Protein AF-A0A6J5Y4B3-F1 (afdb_monomer_lite)

Structure (mmCIF, N/CA/C/O backbone):
data_AF-A0A6J5Y4B3-F1
#
_entry.id   AF-A0A6J5Y4B3-F1
#
loop_
_atom_site.group_PDB
_atom_site.id
_atom_site.type_symbol
_atom_site.label_atom_id
_atom_site.label_alt_id
_atom_site.label_comp_id
_atom_site.label_asym_id
_atom_site.label_enti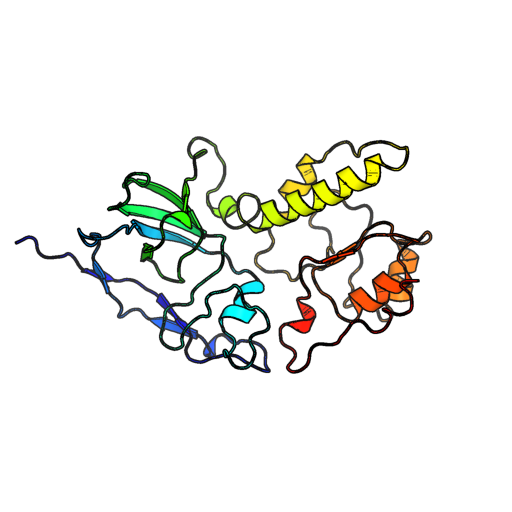ty_id
_atom_site.label_seq_id
_atom_site.pdbx_PDB_ins_code
_atom_site.Cartn_x
_atom_site.Cartn_y
_atom_site.Cartn_z
_atom_site.occupancy
_atom_site.B_iso_or_equiv
_atom_site.auth_seq_id
_atom_site.auth_comp_id
_atom_site.auth_asym_id
_atom_site.auth_atom_id
_atom_site.pdbx_PDB_model_num
ATOM 1 N N . MET A 1 1 ? -23.103 1.138 37.375 1.00 39.50 1 MET A N 1
ATOM 2 C CA . MET A 1 1 ? -21.859 0.936 36.605 1.00 39.50 1 MET A CA 1
ATOM 3 C C . MET A 1 1 ? -22.194 -0.035 35.492 1.00 39.50 1 MET A C 1
ATOM 5 O O . MET A 1 1 ? -22.550 -1.161 35.809 1.00 39.50 1 MET A O 1
ATOM 9 N N . GLU A 1 2 ? -22.187 0.398 34.231 1.00 48.75 2 GLU A N 1
ATOM 10 C CA . GLU A 1 2 ? -22.301 -0.550 33.115 1.00 48.75 2 GLU A CA 1
ATOM 11 C C . GLU A 1 2 ? -21.042 -1.422 33.084 1.00 48.75 2 GLU A C 1
ATOM 13 O O . GLU A 1 2 ? -19.931 -0.898 33.185 1.00 48.75 2 GLU A O 1
ATOM 18 N N . GLN A 1 3 ? -21.197 -2.740 32.954 1.00 52.19 3 GLN A N 1
ATOM 19 C CA . GLN A 1 3 ? -20.058 -3.606 32.664 1.00 52.19 3 GLN A CA 1
ATOM 20 C C . GLN A 1 3 ? -19.541 -3.269 31.264 1.00 52.19 3 GLN A C 1
ATOM 22 O O . GLN A 1 3 ? -20.289 -3.317 30.288 1.00 52.19 3 GLN A O 1
ATOM 27 N N . GLN A 1 4 ? -18.259 -2.921 31.170 1.00 62.16 4 GLN A N 1
ATOM 28 C CA . GLN A 1 4 ? -17.603 -2.670 29.894 1.00 62.16 4 GLN A CA 1
ATOM 29 C C . GLN A 1 4 ? -17.544 -3.992 29.119 1.00 62.16 4 GLN A C 1
ATOM 31 O O . GLN A 1 4 ? -16.791 -4.898 29.476 1.00 62.16 4 GLN A O 1
ATOM 36 N N . GLN A 1 5 ? -18.384 -4.127 28.092 1.00 76.56 5 GLN A N 1
ATOM 37 C CA . GLN A 1 5 ? -18.454 -5.343 27.290 1.00 76.56 5 GLN A CA 1
ATOM 38 C C . GLN A 1 5 ? -17.177 -5.472 26.452 1.00 76.56 5 GLN A C 1
ATOM 40 O O . GLN A 1 5 ? -16.999 -4.781 25.447 1.00 76.56 5 GLN A O 1
ATOM 45 N N . LEU A 1 6 ? -16.281 -6.349 26.904 1.00 88.88 6 LEU A N 1
ATOM 46 C CA . LEU A 1 6 ? -15.073 -6.724 26.184 1.00 88.88 6 LEU A CA 1
ATOM 47 C C . LEU A 1 6 ? -15.422 -7.723 25.080 1.00 88.88 6 LEU A C 1
ATOM 49 O O . LEU A 1 6 ? -16.035 -8.758 25.335 1.00 88.88 6 LEU A O 1
ATOM 53 N N . MET A 1 7 ? -14.998 -7.416 23.860 1.00 91.31 7 MET A N 1
ATOM 54 C CA . MET A 1 7 ? -15.149 -8.282 22.692 1.00 91.31 7 MET A CA 1
ATOM 55 C C . MET A 1 7 ? -13.794 -8.842 22.280 1.00 91.31 7 MET A C 1
ATOM 57 O O . MET A 1 7 ? -12.792 -8.134 22.366 1.00 91.31 7 MET A O 1
ATOM 61 N N . SER A 1 8 ? -13.760 -10.090 21.806 1.00 94.75 8 SER A N 1
ATOM 62 C CA . SER A 1 8 ? -12.558 -10.642 21.170 1.00 94.75 8 SER A CA 1
ATOM 63 C C . SER A 1 8 ? -12.200 -9.814 19.931 1.00 94.75 8 SER A C 1
ATOM 65 O O . SER A 1 8 ? -13.082 -9.394 19.176 1.00 94.75 8 SER A O 1
ATOM 67 N N . ASN A 1 9 ? -10.906 -9.565 19.757 1.00 95.50 9 ASN A N 1
ATOM 68 C CA . ASN A 1 9 ? -10.330 -8.824 18.647 1.00 95.50 9 ASN A CA 1
ATOM 69 C C . ASN A 1 9 ? -9.172 -9.654 18.088 1.00 95.50 9 ASN A C 1
ATOM 71 O O . ASN A 1 9 ? -8.095 -9.665 18.681 1.00 95.50 9 ASN A O 1
ATOM 75 N N . LYS A 1 10 ? -9.367 -10.380 16.983 1.00 96.44 10 LYS A N 1
ATOM 76 C CA . LYS A 1 10 ? -8.243 -11.078 16.336 1.00 96.44 10 LYS A CA 1
ATOM 77 C C . LYS A 1 10 ? -7.291 -10.054 15.731 1.00 96.44 10 LYS A C 1
ATOM 79 O O . LYS A 1 10 ? -7.733 -9.120 15.069 1.00 96.44 10 LYS A O 1
ATOM 84 N N . GLN A 1 11 ? -5.993 -10.260 15.924 1.00 95.19 11 GLN A N 1
ATOM 85 C CA . GLN A 1 11 ? -4.928 -9.373 15.450 1.00 95.19 11 GLN A CA 1
ATOM 86 C C . GLN A 1 11 ? -3.869 -10.191 14.708 1.00 95.19 11 GLN A C 1
ATOM 88 O O . GLN A 1 11 ? -3.579 -11.313 15.117 1.00 95.19 11 GLN A O 1
ATOM 93 N N . VAL A 1 12 ? -3.252 -9.643 13.660 1.00 94.88 12 VAL A N 1
ATOM 94 C CA . VAL A 1 12 ? -2.020 -10.204 13.084 1.00 94.88 12 VAL A CA 1
ATOM 95 C C . VAL A 1 12 ? -0.845 -9.415 13.641 1.00 94.88 12 VAL A C 1
ATOM 97 O O . VAL A 1 12 ? -0.742 -8.209 13.423 1.00 94.88 12 VAL A O 1
ATOM 100 N N . ILE A 1 13 ? 0.013 -10.097 14.388 1.00 95.12 13 ILE A N 1
ATOM 101 C CA . ILE A 1 13 ? 1.131 -9.526 15.136 1.00 95.12 13 ILE A CA 1
ATOM 102 C C . ILE A 1 13 ? 2.435 -9.753 14.366 1.00 95.12 13 ILE A C 1
ATOM 104 O O . ILE A 1 13 ? 2.670 -10.859 13.873 1.00 95.12 13 ILE A O 1
ATOM 108 N N . LEU A 1 14 ? 3.296 -8.733 14.298 1.00 94.62 14 LEU A N 1
ATOM 109 C CA . LEU A 1 14 ? 4.684 -8.892 13.849 1.00 94.62 14 LEU A CA 1
ATOM 110 C C . LEU A 1 14 ? 5.493 -9.559 14.967 1.00 94.62 14 LEU A C 1
ATOM 112 O O . LEU A 1 14 ? 5.507 -9.041 16.083 1.00 94.62 14 LEU A O 1
ATOM 116 N N . ARG A 1 15 ? 6.177 -10.678 14.702 1.00 93.88 15 ARG A N 1
ATOM 117 C CA . ARG A 1 15 ? 7.030 -11.318 15.720 1.00 93.88 15 ARG A CA 1
ATOM 118 C C . ARG A 1 15 ? 8.267 -10.491 16.015 1.00 93.88 15 ARG A C 1
ATOM 120 O O . ARG A 1 15 ? 8.497 -10.146 17.161 1.00 93.88 15 ARG A O 1
ATOM 127 N N . GLU A 1 16 ? 9.026 -10.208 14.965 1.00 91.81 16 GLU A N 1
ATOM 128 C CA . GLU A 1 16 ? 10.344 -9.580 14.980 1.00 91.81 16 GLU A CA 1
ATOM 129 C C . GLU A 1 16 ? 10.519 -8.752 13.704 1.00 91.81 16 GLU A C 1
ATOM 131 O O . GLU A 1 16 ? 9.792 -8.942 12.725 1.00 91.81 16 GLU A O 1
ATOM 136 N N . TYR A 1 17 ? 11.495 -7.846 13.688 1.00 90.69 17 TYR A N 1
ATOM 137 C CA . TYR A 1 17 ? 11.831 -7.102 12.474 1.00 90.69 17 TYR A CA 1
ATOM 138 C C . TYR A 1 17 ? 12.379 -8.017 11.369 1.00 90.69 17 TYR A C 1
ATOM 140 O O . TYR A 1 17 ? 13.177 -8.924 11.611 1.00 90.69 17 TYR A O 1
ATOM 148 N N . VAL A 1 18 ? 12.011 -7.725 10.120 1.00 88.94 18 VAL A N 1
ATOM 149 C CA . VAL A 1 18 ? 12.453 -8.465 8.934 1.00 88.94 18 VAL A CA 1
ATOM 150 C C . VAL A 1 18 ? 13.388 -7.590 8.099 1.00 88.94 18 VAL A C 1
ATOM 152 O O . VAL A 1 18 ? 12.946 -6.801 7.262 1.00 88.94 18 VAL A O 1
ATOM 155 N N . SER A 1 19 ? 14.697 -7.767 8.265 1.00 83.44 19 SER A N 1
ATOM 156 C CA . SER A 1 19 ? 15.745 -7.058 7.508 1.00 83.44 19 SER A CA 1
ATOM 157 C C . SER A 1 19 ? 16.637 -8.038 6.733 1.00 83.44 19 SER A C 1
ATOM 159 O O . SER A 1 19 ? 16.785 -9.190 7.129 1.00 83.44 19 SER A O 1
ATOM 161 N N . GLY A 1 20 ? 17.202 -7.603 5.601 1.00 79.25 20 GLY A N 1
ATOM 162 C CA . GLY A 1 20 ? 18.184 -8.373 4.811 1.00 79.25 20 GLY A CA 1
ATOM 163 C C . GLY A 1 20 ? 17.674 -9.632 4.087 1.00 79.25 20 GLY A C 1
ATOM 164 O O . GLY A 1 20 ? 18.454 -10.287 3.403 1.00 79.25 20 GLY A O 1
ATOM 165 N N . ARG A 1 21 ? 16.387 -9.975 4.214 1.00 86.06 21 ARG A N 1
ATOM 166 C CA . ARG A 1 21 ? 15.743 -11.112 3.534 1.00 86.06 21 ARG A CA 1
ATOM 167 C C . ARG A 1 21 ? 14.298 -10.811 3.139 1.00 86.06 21 ARG A C 1
ATOM 169 O O . ARG A 1 21 ? 13.728 -9.793 3.542 1.00 86.06 21 ARG A O 1
ATOM 176 N N . PHE A 1 22 ? 13.693 -11.733 2.398 1.00 87.06 22 PHE A N 1
ATOM 177 C CA . PHE A 1 22 ? 12.255 -11.741 2.140 1.00 87.06 22 PHE A CA 1
ATOM 178 C C . PHE A 1 22 ? 11.460 -12.057 3.427 1.00 87.06 22 PHE A C 1
ATOM 180 O O . PHE A 1 22 ? 11.925 -12.855 4.255 1.00 87.06 22 PHE A O 1
ATOM 187 N N . PRO A 1 23 ? 10.276 -11.442 3.613 1.00 90.00 23 PRO A N 1
ATOM 188 C CA . PRO A 1 23 ? 9.346 -11.824 4.666 1.00 90.00 23 PRO A CA 1
ATOM 189 C C . PRO A 1 23 ? 8.703 -13.179 4.365 1.00 90.00 23 PRO A C 1
ATOM 191 O O . PRO A 1 23 ? 8.519 -13.563 3.212 1.00 90.00 23 PRO A O 1
ATOM 194 N N . THR A 1 24 ? 8.347 -13.886 5.428 1.00 93.19 24 THR A N 1
ATOM 195 C CA . THR A 1 24 ? 7.705 -15.202 5.419 1.00 93.19 24 THR A CA 1
ATOM 196 C C . THR A 1 24 ? 6.493 -15.180 6.346 1.00 93.19 24 THR A C 1
ATOM 198 O O . THR A 1 24 ? 6.409 -14.342 7.242 1.00 93.19 24 THR A O 1
ATOM 201 N N . GLU A 1 25 ? 5.559 -16.120 6.190 1.00 93.56 25 GLU A N 1
ATOM 202 C CA . GLU A 1 25 ? 4.413 -16.229 7.109 1.00 93.56 25 GLU A CA 1
ATOM 203 C C . GLU A 1 25 ? 4.845 -16.443 8.568 1.00 93.56 25 GLU A C 1
ATOM 205 O O . GLU A 1 25 ? 4.193 -15.946 9.483 1.00 93.56 25 GLU A O 1
ATOM 210 N N . ALA A 1 26 ? 5.984 -17.112 8.790 1.00 94.50 26 ALA A N 1
ATOM 211 C CA . ALA A 1 26 ? 6.530 -17.370 10.119 1.00 94.50 26 ALA A CA 1
ATOM 212 C C . ALA A 1 26 ? 6.915 -16.092 10.889 1.00 94.50 26 ALA A C 1
ATOM 214 O O . ALA A 1 26 ? 6.924 -16.120 12.119 1.00 94.50 26 ALA A O 1
ATOM 215 N N . ASP A 1 27 ? 7.173 -14.976 10.195 1.00 94.38 27 ASP A N 1
ATOM 216 C CA . ASP A 1 27 ? 7.482 -13.668 10.798 1.00 94.38 27 ASP A CA 1
ATOM 217 C C . ASP A 1 27 ? 6.265 -13.014 11.468 1.00 94.38 27 ASP A C 1
ATOM 219 O O . ASP A 1 27 ? 6.382 -12.003 12.164 1.00 94.38 27 ASP A O 1
ATOM 223 N N . MET A 1 28 ? 5.082 -13.590 11.261 1.00 95.06 28 MET A N 1
ATOM 224 C CA . MET A 1 28 ? 3.800 -13.072 11.708 1.00 95.06 28 MET A CA 1
ATOM 225 C C . MET A 1 28 ? 3.024 -14.168 12.449 1.00 95.06 28 MET A C 1
ATOM 227 O O . MET A 1 28 ? 3.341 -15.358 12.369 1.00 95.06 28 MET A O 1
ATOM 231 N N . TYR A 1 29 ? 2.011 -13.788 13.224 1.00 95.69 29 TYR A N 1
ATOM 232 C CA . TYR A 1 29 ? 1.056 -14.750 13.779 1.00 95.69 29 TYR A CA 1
ATOM 233 C C . TYR A 1 29 ? -0.289 -14.109 14.098 1.00 95.69 29 TYR A C 1
ATOM 235 O O . TYR A 1 29 ? -0.378 -12.911 14.359 1.00 95.69 29 TYR A O 1
ATOM 243 N N . VAL A 1 30 ? -1.341 -14.927 14.112 1.00 96.31 30 VAL A N 1
ATOM 244 C CA . VAL A 1 30 ? -2.673 -14.498 14.540 1.00 96.31 30 VAL A CA 1
ATOM 245 C C . VAL A 1 30 ? -2.777 -14.626 16.060 1.00 96.31 30 VAL A C 1
ATOM 247 O O . VAL A 1 30 ? -2.661 -15.720 16.608 1.00 96.31 30 VAL A O 1
ATOM 250 N N . ASN A 1 31 ? -3.022 -13.511 16.742 1.00 95.25 31 ASN A N 1
ATOM 251 C CA . ASN A 1 31 ? -3.396 -13.471 18.148 1.00 95.25 31 ASN A CA 1
ATOM 252 C C . ASN A 1 31 ? -4.926 -13.442 18.271 1.00 95.25 31 ASN A C 1
ATOM 254 O O . ASN A 1 31 ? -5.570 -12.505 17.802 1.00 95.25 31 ASN A O 1
ATOM 258 N N . THR A 1 32 ? -5.504 -14.458 18.911 1.00 93.88 32 THR A N 1
ATOM 259 C CA . THR A 1 32 ? -6.945 -14.576 19.205 1.00 93.88 32 THR A CA 1
ATOM 260 C C . THR A 1 32 ? -7.301 -14.180 20.644 1.00 93.88 32 THR A C 1
ATOM 262 O O . THR A 1 32 ? -8.477 -14.008 20.959 1.00 93.88 32 THR A O 1
ATOM 265 N N . SER A 1 33 ? -6.299 -14.012 21.513 1.00 92.06 33 SER A N 1
ATOM 266 C CA . SER A 1 33 ? -6.452 -13.776 22.959 1.00 92.06 33 SER A CA 1
ATOM 267 C C . SER A 1 33 ? -6.526 -12.291 23.335 1.00 92.06 33 SER A C 1
ATOM 269 O O . SER A 1 33 ? -6.436 -11.946 24.513 1.00 92.06 33 SER A O 1
ATOM 271 N N . SER A 1 34 ? -6.654 -11.406 22.346 1.00 91.75 34 SER A N 1
ATOM 272 C CA . SER A 1 34 ? -6.803 -9.965 22.543 1.00 91.75 34 SER A CA 1
ATOM 273 C C . SER A 1 34 ? -8.279 -9.580 22.656 1.00 91.75 34 SER A C 1
ATOM 275 O O . SER A 1 34 ? -9.141 -10.153 21.984 1.00 91.75 34 SER A O 1
ATOM 277 N N . TYR A 1 35 ? -8.566 -8.607 23.519 1.00 92.75 35 TYR A N 1
ATOM 278 C CA . TYR A 1 35 ? -9.914 -8.126 23.812 1.00 92.75 35 TYR A CA 1
ATOM 279 C C . TYR A 1 35 ? -9.958 -6.599 23.791 1.00 92.75 35 TYR A C 1
ATOM 281 O O . TYR A 1 35 ? -9.000 -5.937 24.189 1.00 92.75 35 TYR A O 1
ATOM 289 N N . ILE A 1 36 ? -11.084 -6.035 23.354 1.00 92.56 36 ILE A N 1
ATOM 290 C CA . ILE A 1 36 ? -11.271 -4.590 23.188 1.00 92.56 36 ILE A CA 1
ATOM 291 C C . ILE A 1 36 ? -12.616 -4.124 23.764 1.00 92.56 36 ILE A C 1
ATOM 293 O O . ILE A 1 36 ? -13.620 -4.832 23.689 1.00 92.56 36 ILE A O 1
ATOM 297 N N . SER A 1 37 ? -12.637 -2.916 24.335 1.00 92.94 37 SER A N 1
ATOM 298 C CA . SER A 1 37 ? -13.870 -2.204 24.707 1.00 92.94 37 SER A CA 1
ATOM 299 C C . SER A 1 37 ? -14.548 -1.654 23.455 1.00 92.94 37 SER A C 1
ATOM 301 O O . SER A 1 37 ? -13.900 -0.968 22.668 1.00 92.94 37 SER A O 1
ATOM 303 N N . LEU A 1 38 ? -15.860 -1.869 23.302 1.00 91.44 38 LEU A N 1
ATOM 304 C CA . LEU A 1 38 ? -16.639 -1.253 22.218 1.00 91.44 38 LEU A CA 1
ATOM 305 C C . LEU A 1 38 ? -17.076 0.205 22.478 1.00 91.44 38 LEU A C 1
ATOM 307 O O . LEU A 1 38 ? -17.863 0.748 21.707 1.00 91.44 38 LEU A O 1
ATOM 311 N N . LYS A 1 39 ? -16.572 0.841 23.542 1.00 91.94 39 LYS A N 1
ATOM 312 C CA . LYS A 1 39 ? -16.736 2.281 23.803 1.00 91.94 39 LYS A CA 1
ATOM 313 C C . LYS A 1 39 ? -15.389 3.000 23.770 1.00 91.94 39 LYS A C 1
ATOM 315 O O . LYS A 1 39 ? -14.415 2.469 24.321 1.00 91.94 39 LYS A O 1
ATOM 320 N N . VAL A 1 40 ? -15.338 4.189 23.164 1.00 89.69 40 VAL A N 1
ATOM 321 C CA . VAL A 1 40 ? -14.154 5.067 23.195 1.00 89.69 40 VAL A CA 1
ATOM 322 C C . VAL A 1 40 ? -13.938 5.658 24.594 1.00 89.69 40 VAL A C 1
ATOM 324 O O . VAL A 1 40 ? -14.896 5.815 25.358 1.00 89.69 40 VAL A O 1
ATOM 327 N N . PRO A 1 41 ? -12.695 6.017 24.964 1.00 84.44 41 PRO A N 1
ATOM 328 C CA . PRO A 1 41 ? -12.455 6.832 26.148 1.00 84.44 41 PRO A CA 1
ATOM 329 C C . PRO A 1 41 ? -13.185 8.186 26.036 1.00 84.44 41 PRO A C 1
ATOM 331 O O . PRO A 1 41 ? -13.140 8.809 24.976 1.00 84.44 41 PRO A O 1
ATOM 334 N N . PRO A 1 42 ? -13.805 8.700 27.116 1.00 72.75 42 PRO A N 1
ATOM 335 C CA . PRO A 1 42 ? -14.523 9.980 27.091 1.00 72.75 42 PRO A CA 1
ATOM 336 C C . PRO A 1 42 ? -13.599 11.211 27.025 1.00 72.75 42 PRO A C 1
ATOM 338 O O . PRO A 1 42 ? -14.083 12.339 26.994 1.00 72.75 42 PRO A O 1
ATOM 341 N N . GLN A 1 43 ? -12.277 11.016 27.047 1.00 74.88 43 GLN A N 1
ATOM 342 C CA . GLN A 1 43 ? -11.270 12.071 26.957 1.00 74.88 43 GLN A CA 1
ATOM 343 C C . GLN A 1 43 ? -10.362 11.834 25.747 1.00 74.88 43 GLN A C 1
ATOM 345 O O . GLN A 1 43 ? -9.929 10.710 25.497 1.00 74.88 43 GLN A O 1
ATOM 350 N N . GLY A 1 44 ? -10.039 12.915 25.034 1.00 79.94 44 GLY A N 1
ATOM 351 C CA . GLY A 1 44 ? -9.255 12.881 23.800 1.00 79.94 44 GLY A CA 1
ATOM 352 C C . GLY A 1 44 ? -10.115 12.738 22.542 1.00 79.94 44 GLY A C 1
ATOM 353 O O . GLY A 1 44 ? -11.337 12.621 22.609 1.00 79.94 44 GLY A O 1
ATOM 354 N N . SER A 1 45 ? -9.455 12.762 21.384 1.00 87.94 45 SER A N 1
ATOM 355 C CA . SER A 1 45 ? -10.091 12.713 20.063 1.00 87.94 45 SER A CA 1
ATOM 356 C C . SER A 1 45 ? -9.831 11.346 19.431 1.00 87.94 45 SER A C 1
ATOM 358 O O . SER A 1 45 ? -8.805 11.131 18.793 1.00 87.94 45 SER A O 1
ATOM 360 N N . THR A 1 46 ? -10.707 10.377 19.706 1.00 92.25 46 THR A N 1
ATOM 361 C CA . THR A 1 46 ? -10.527 8.969 19.325 1.00 92.25 46 THR A CA 1
ATOM 362 C C . THR A 1 46 ? -11.763 8.447 18.607 1.00 92.25 46 THR A C 1
ATOM 364 O O . THR A 1 46 ? -12.893 8.700 19.023 1.00 92.25 46 THR A O 1
ATOM 367 N N . VAL A 1 47 ? -11.544 7.670 17.548 1.00 94.19 47 VAL A N 1
ATOM 368 C CA . VAL A 1 47 ? -12.599 6.955 16.820 1.00 94.19 47 VAL A CA 1
ATOM 369 C C . VAL A 1 47 ? -12.361 5.456 16.965 1.00 94.19 47 VAL A C 1
ATOM 371 O O . VAL A 1 47 ? -11.275 4.971 16.652 1.00 94.19 47 VAL A O 1
ATOM 374 N N . LEU A 1 48 ? -13.359 4.710 17.436 1.00 94.94 48 LEU A N 1
ATOM 375 C CA . LEU A 1 48 ? -13.356 3.250 17.385 1.00 94.94 48 LEU A CA 1
ATOM 376 C C . LEU A 1 48 ? -13.951 2.801 16.053 1.00 94.94 48 LEU A C 1
ATOM 378 O O . LEU A 1 48 ? -15.101 3.117 15.735 1.00 94.94 48 LEU A O 1
ATOM 382 N N . VAL A 1 49 ? -13.196 2.004 15.304 1.00 94.88 49 VAL A N 1
ATOM 383 C CA . VAL A 1 49 ? -13.641 1.443 14.028 1.00 94.88 49 VAL A CA 1
ATOM 384 C C . VAL A 1 49 ? -13.610 -0.083 14.041 1.00 94.88 49 VAL A C 1
ATOM 386 O O . VAL A 1 49 ? -12.741 -0.691 14.662 1.00 94.88 49 VAL A O 1
ATOM 389 N N . LYS A 1 50 ? -14.547 -0.706 13.322 1.00 95.19 50 LYS A N 1
ATOM 390 C CA . LYS A 1 50 ? -14.473 -2.106 12.896 1.00 95.19 50 LYS A CA 1
ATOM 391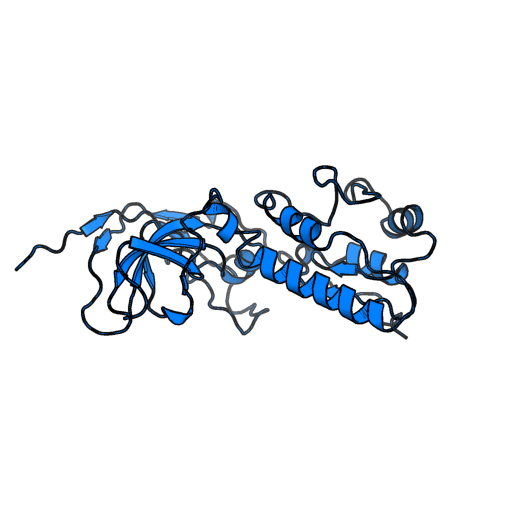 C C . LYS A 1 50 ? -13.858 -2.156 11.506 1.00 95.19 50 LYS A C 1
ATOM 393 O O . LYS A 1 50 ? -14.445 -1.614 10.568 1.00 95.19 50 LYS A O 1
ATOM 398 N N . ASN A 1 51 ? -12.714 -2.807 11.364 1.00 93.94 51 ASN A N 1
ATOM 399 C CA . ASN A 1 51 ? -12.054 -2.954 10.073 1.00 93.94 51 ASN A CA 1
ATOM 400 C C . ASN A 1 51 ? -12.841 -3.960 9.208 1.00 93.94 51 ASN A C 1
ATOM 402 O O . ASN A 1 51 ? -13.275 -5.004 9.695 1.00 93.94 51 ASN A O 1
ATOM 406 N N . LEU A 1 52 ? -13.070 -3.618 7.937 1.00 93.31 52 LEU A N 1
ATOM 407 C CA . LEU A 1 52 ? -13.837 -4.428 6.979 1.00 93.31 52 LEU A CA 1
ATOM 408 C C . LEU A 1 52 ? -12.945 -4.966 5.856 1.00 93.31 52 LEU A C 1
ATOM 410 O O . LEU A 1 52 ? -13.019 -6.144 5.525 1.00 93.31 52 LEU A O 1
ATOM 414 N N . TYR A 1 53 ? -12.094 -4.102 5.295 1.00 91.50 53 TYR A N 1
ATOM 415 C CA . TYR A 1 53 ? -11.188 -4.428 4.193 1.00 91.50 53 TYR A CA 1
ATOM 416 C C . TYR A 1 53 ? -9.797 -3.853 4.453 1.00 91.50 53 TYR A C 1
ATOM 418 O O . TYR A 1 53 ? -9.649 -2.742 4.968 1.00 91.50 53 TYR A O 1
ATOM 426 N N . LEU A 1 54 ? -8.774 -4.615 4.076 1.00 89.62 54 LEU A N 1
ATOM 427 C CA . LEU A 1 54 ? -7.374 -4.380 4.413 1.00 89.62 54 LEU A CA 1
ATOM 428 C C . LEU A 1 54 ? -6.553 -4.474 3.114 1.00 89.62 54 LEU A C 1
ATOM 430 O O . LEU A 1 54 ? -6.563 -5.534 2.496 1.00 89.62 54 LEU A O 1
ATOM 434 N N . SER A 1 55 ? -5.846 -3.414 2.692 1.00 85.94 55 SER A N 1
ATOM 435 C CA . SER A 1 55 ? -4.874 -3.541 1.585 1.00 85.94 55 SER A CA 1
ATOM 436 C C . SER A 1 55 ? -3.599 -4.271 2.024 1.00 85.94 55 SER A C 1
ATOM 438 O O . SER A 1 55 ? -3.238 -4.244 3.210 1.00 85.94 55 SER A O 1
ATOM 440 N N . CYS A 1 56 ? -2.920 -4.869 1.045 1.00 86.56 56 CYS A N 1
ATOM 441 C CA . CYS A 1 56 ? -1.570 -5.422 1.113 1.00 86.56 56 CYS A CA 1
ATOM 442 C C . CYS A 1 56 ? -0.669 -4.619 0.159 1.00 86.56 56 CYS A C 1
ATOM 444 O O . CYS A 1 56 ? -0.453 -5.013 -0.983 1.00 86.56 56 CYS A O 1
ATOM 446 N N . ASP A 1 57 ? -0.169 -3.469 0.611 1.00 83.19 57 ASP A N 1
ATOM 447 C CA . ASP A 1 57 ? 0.633 -2.572 -0.228 1.00 83.19 57 ASP A CA 1
ATOM 448 C C . ASP A 1 57 ? 2.130 -2.930 -0.144 1.00 83.19 57 ASP A C 1
ATOM 450 O O . ASP A 1 57 ? 2.641 -3.106 0.965 1.00 83.19 57 ASP A O 1
ATOM 454 N N . PRO A 1 58 ? 2.907 -2.925 -1.246 1.00 84.25 58 PRO A N 1
ATOM 455 C CA . PRO A 1 58 ? 4.350 -3.190 -1.203 1.00 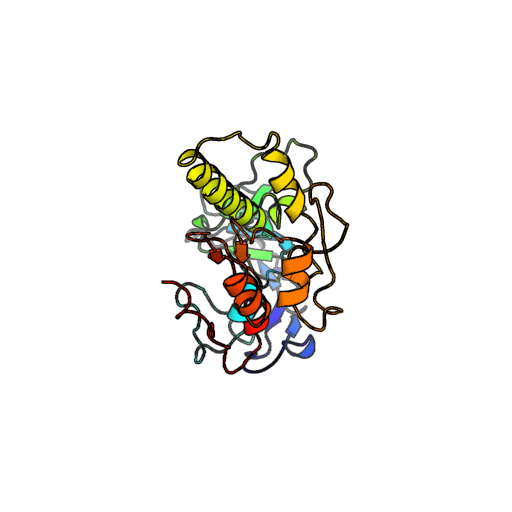84.25 58 PRO A CA 1
ATOM 456 C C . PRO A 1 58 ? 5.152 -2.329 -0.224 1.00 84.25 58 PRO A C 1
ATOM 458 O O . PRO A 1 58 ? 6.162 -2.770 0.320 1.00 84.25 58 PRO A O 1
ATOM 461 N N . MET A 1 59 ? 4.689 -1.102 0.029 1.00 81.62 59 MET A N 1
ATOM 462 C CA . MET A 1 59 ? 5.293 -0.176 0.989 1.00 81.62 59 MET A CA 1
ATOM 463 C C . MET A 1 59 ? 5.295 -0.734 2.426 1.00 81.62 59 MET A C 1
ATOM 465 O O . MET A 1 59 ? 6.212 -0.434 3.191 1.00 81.62 59 MET A O 1
ATOM 469 N N . MET A 1 60 ? 4.361 -1.634 2.770 1.00 85.50 60 MET A N 1
ATOM 470 C CA . MET A 1 60 ? 4.350 -2.356 4.050 1.00 85.50 60 MET A CA 1
ATOM 471 C C . MET A 1 60 ? 5.659 -3.102 4.323 1.00 85.50 60 MET A C 1
ATOM 473 O O . MET A 1 60 ? 6.030 -3.257 5.486 1.00 85.50 60 MET A O 1
ATOM 477 N N . ARG A 1 61 ? 6.395 -3.512 3.276 1.00 86.50 61 ARG A N 1
ATOM 478 C CA . ARG A 1 61 ? 7.705 -4.159 3.420 1.00 86.50 61 ARG A CA 1
ATOM 479 C C . ARG A 1 61 ? 8.673 -3.315 4.241 1.00 86.50 61 ARG A C 1
ATOM 481 O O . ARG A 1 61 ? 9.414 -3.890 5.031 1.00 86.50 61 ARG A O 1
ATOM 488 N N . PHE A 1 62 ? 8.655 -1.991 4.078 1.00 84.38 62 PHE A N 1
ATOM 489 C CA . PHE A 1 62 ? 9.508 -1.075 4.836 1.00 84.38 62 PHE A CA 1
ATOM 490 C C . PHE A 1 62 ? 9.063 -0.936 6.290 1.00 84.38 62 PHE A C 1
ATOM 492 O O . PHE A 1 62 ? 9.904 -0.837 7.174 1.00 84.38 62 PHE A O 1
ATOM 499 N N . LEU A 1 63 ? 7.751 -0.975 6.546 1.00 85.25 63 LEU A N 1
ATOM 500 C CA . LEU A 1 63 ? 7.191 -0.792 7.887 1.00 85.25 63 LEU A CA 1
ATOM 501 C C . LEU A 1 63 ? 7.564 -1.933 8.844 1.00 85.25 63 LEU A C 1
ATOM 503 O O . LEU A 1 63 ? 7.523 -1.729 10.049 1.00 85.25 63 LEU A O 1
ATOM 507 N N . ILE A 1 64 ? 7.931 -3.110 8.329 1.00 88.00 64 ILE A N 1
ATOM 5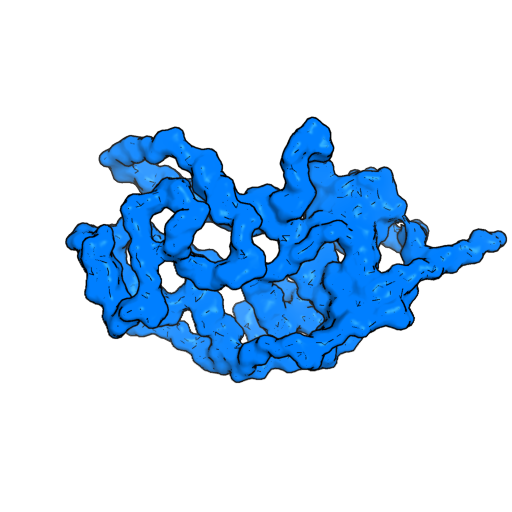08 C CA . ILE A 1 64 ? 8.380 -4.267 9.124 1.00 88.00 64 ILE A CA 1
ATOM 509 C C . ILE A 1 64 ? 9.913 -4.430 9.171 1.00 88.00 64 ILE A C 1
ATOM 511 O O . ILE A 1 64 ? 10.400 -5.428 9.698 1.00 88.00 64 ILE A O 1
ATOM 515 N N . MET A 1 65 ? 10.686 -3.496 8.602 1.00 85.06 65 MET A N 1
ATOM 516 C CA . MET A 1 65 ? 12.155 -3.480 8.717 1.00 85.06 65 MET A CA 1
ATOM 517 C C . MET A 1 65 ? 12.595 -2.874 10.047 1.00 85.06 65 MET A C 1
ATOM 519 O O . MET A 1 65 ? 11.895 -2.039 10.613 1.00 85.06 65 MET A O 1
ATOM 523 N N . ASP A 1 66 ? 13.785 -3.260 10.508 1.00 79.75 66 ASP A N 1
ATOM 524 C CA . ASP A 1 66 ? 14.420 -2.605 11.653 1.00 79.75 66 ASP A CA 1
ATOM 525 C C . ASP A 1 66 ? 14.819 -1.153 11.324 1.00 79.75 66 ASP A C 1
ATOM 527 O O . ASP A 1 66 ? 15.277 -0.830 10.223 1.00 79.75 66 ASP A O 1
ATOM 531 N N . ASN A 1 67 ? 14.703 -0.294 12.334 1.00 65.38 67 ASN A N 1
ATOM 532 C CA . ASN A 1 67 ? 14.979 1.137 12.297 1.00 65.38 67 ASN A CA 1
ATOM 533 C C . ASN A 1 67 ? 16.440 1.465 11.939 1.00 65.38 67 ASN A C 1
ATOM 535 O O . ASN A 1 67 ? 16.713 2.517 11.365 1.00 65.38 67 ASN A O 1
ATOM 539 N N . SER A 1 68 ? 17.395 0.558 12.180 1.00 61.25 68 SER A N 1
ATOM 540 C CA . SER A 1 68 ? 18.777 0.726 11.689 1.00 61.25 68 SER A CA 1
ATOM 541 C C . SER A 1 68 ? 18.867 0.885 10.160 1.00 61.25 68 SER A C 1
ATOM 543 O O . SER A 1 68 ? 19.826 1.464 9.656 1.00 61.25 68 SER A O 1
ATOM 545 N N . HIS A 1 69 ? 17.849 0.426 9.421 1.00 55.03 69 HIS A N 1
ATOM 546 C CA . HIS A 1 69 ? 17.742 0.503 7.966 1.00 55.03 69 HIS A CA 1
ATOM 547 C C . HIS A 1 69 ? 16.686 1.534 7.514 1.00 55.03 69 HIS A C 1
ATOM 549 O O . HIS A 1 69 ? 15.986 1.293 6.530 1.00 55.03 69 HIS A O 1
ATOM 555 N N . HIS A 1 70 ? 16.545 2.674 8.211 1.00 54.81 70 HIS A N 1
ATOM 556 C CA . HIS A 1 70 ? 15.614 3.769 7.877 1.00 54.81 70 HIS A CA 1
ATOM 557 C C . HIS A 1 70 ? 15.816 4.356 6.457 1.00 54.81 70 HIS A C 1
ATOM 559 O O . HIS A 1 70 ? 16.322 5.463 6.275 1.00 54.81 70 HIS A O 1
ATOM 565 N N . ARG A 1 71 ? 15.341 3.647 5.426 1.00 58.41 71 ARG A N 1
ATOM 566 C CA . ARG A 1 71 ? 15.303 4.115 4.029 1.00 58.41 71 ARG A CA 1
ATOM 567 C C . ARG A 1 71 ? 14.189 5.140 3.788 1.00 58.41 71 ARG A C 1
ATOM 569 O O . ARG A 1 71 ? 14.241 5.868 2.803 1.00 58.41 71 ARG A O 1
ATOM 576 N N . MET A 1 72 ? 13.193 5.230 4.679 1.00 61.03 72 MET A N 1
ATOM 577 C CA . MET A 1 72 ? 12.128 6.236 4.605 1.00 61.03 72 MET A CA 1
ATOM 578 C C . MET A 1 72 ? 11.898 6.933 5.952 1.00 61.03 72 MET A C 1
ATOM 580 O O . MET A 1 72 ? 11.440 6.328 6.918 1.00 61.03 72 MET A O 1
ATOM 584 N N . THR A 1 73 ? 12.158 8.238 6.005 1.00 53.56 73 THR A N 1
ATOM 585 C CA . THR A 1 73 ? 12.142 9.050 7.240 1.00 53.56 73 THR A CA 1
ATOM 586 C C . THR A 1 73 ? 10.762 9.580 7.652 1.00 53.56 73 THR A C 1
ATOM 588 O O . THR A 1 73 ? 10.652 10.276 8.656 1.00 53.56 73 THR A O 1
ATOM 591 N N . LYS A 1 74 ? 9.704 9.292 6.879 1.00 65.06 74 LYS A N 1
ATOM 592 C CA . LYS A 1 74 ? 8.363 9.900 7.029 1.00 65.06 74 LYS A CA 1
ATOM 593 C C . LYS A 1 74 ? 7.247 8.934 7.451 1.00 65.06 74 LYS A C 1
ATOM 595 O O . LYS A 1 74 ? 6.084 9.324 7.426 1.00 65.06 74 LYS A O 1
ATOM 600 N N . TYR A 1 75 ? 7.571 7.691 7.804 1.00 68.88 75 TYR A N 1
ATOM 601 C CA . TYR A 1 75 ? 6.578 6.652 8.103 1.00 68.88 75 TYR A CA 1
ATOM 602 C C . TYR A 1 75 ? 6.727 6.102 9.521 1.00 68.88 75 TYR A C 1
ATOM 604 O O . TYR A 1 75 ? 7.821 6.078 10.080 1.00 68.88 75 TYR A O 1
ATOM 612 N N . VAL A 1 76 ? 5.607 5.646 10.084 1.00 72.00 76 VAL A N 1
ATOM 613 C CA . VAL A 1 76 ? 5.555 4.957 11.378 1.00 72.00 76 VAL A CA 1
ATOM 614 C C . VAL A 1 76 ? 5.795 3.468 11.143 1.00 72.00 76 VAL A C 1
ATOM 616 O O . VAL A 1 76 ? 5.005 2.813 10.464 1.00 72.00 76 VAL A O 1
ATOM 619 N N . TYR A 1 77 ? 6.890 2.951 11.692 1.00 77.62 77 TYR A N 1
ATOM 620 C CA . TYR A 1 77 ? 7.271 1.543 11.598 1.00 77.62 77 TYR A CA 1
ATOM 621 C C . TYR A 1 77 ? 6.432 0.687 12.563 1.00 77.62 77 TYR A C 1
ATOM 623 O O . TYR A 1 77 ? 5.930 1.170 13.580 1.00 77.62 77 TYR A O 1
ATOM 631 N N . CYS A 1 78 ? 6.258 -0.590 12.232 1.00 85.12 78 CYS A N 1
ATOM 632 C CA . CYS A 1 78 ? 5.637 -1.580 13.104 1.00 85.12 78 CYS A CA 1
ATOM 633 C C . CYS A 1 78 ? 6.577 -1.919 14.259 1.00 85.12 78 CYS A C 1
ATOM 635 O O . CYS A 1 78 ? 7.765 -2.132 14.043 1.00 85.12 78 CYS A O 1
ATOM 637 N N . THR A 1 79 ? 6.036 -2.072 15.464 1.00 88.81 79 THR A N 1
ATOM 638 C CA . THR A 1 79 ? 6.799 -2.594 16.602 1.00 88.81 79 THR A CA 1
ATOM 639 C C . THR A 1 79 ? 6.589 -4.110 16.714 1.00 88.81 79 THR A C 1
ATOM 641 O O . THR A 1 79 ? 5.433 -4.547 16.711 1.00 88.81 79 THR A O 1
ATOM 644 N N . PRO A 1 80 ? 7.650 -4.924 16.858 1.00 91.81 80 PRO A N 1
ATOM 645 C CA . PRO A 1 80 ? 7.551 -6.323 17.272 1.00 91.81 80 PRO A CA 1
ATOM 646 C C . PRO A 1 80 ? 6.621 -6.516 18.481 1.00 91.81 80 PRO A C 1
ATOM 648 O O . PRO A 1 80 ? 6.546 -5.670 19.374 1.00 91.81 80 PRO A O 1
ATOM 651 N N . GLY A 1 81 ? 5.845 -7.598 18.478 1.00 92.00 81 GLY A N 1
ATOM 652 C CA . GLY A 1 81 ? 4.804 -7.873 19.474 1.00 92.00 81 GLY A CA 1
ATOM 653 C C . GLY A 1 81 ? 3.524 -7.031 19.342 1.00 92.00 81 GLY A C 1
ATOM 654 O O . GLY A 1 81 ? 2.557 -7.299 20.054 1.00 92.00 81 GLY A O 1
ATOM 655 N N . SER A 1 82 ? 3.467 -6.051 18.431 1.00 90.88 82 SER A N 1
ATOM 656 C CA . SER A 1 82 ? 2.259 -5.253 18.160 1.00 90.88 82 SER A CA 1
ATOM 657 C C . SER A 1 82 ? 1.523 -5.706 16.888 1.00 90.88 82 SER A C 1
ATOM 659 O O . SER A 1 82 ? 2.142 -6.285 15.987 1.00 90.88 82 SER A O 1
ATOM 661 N N . PRO A 1 83 ? 0.208 -5.423 16.765 1.00 90.62 83 PRO A N 1
ATOM 662 C CA . PRO A 1 83 ? -0.523 -5.640 15.521 1.00 90.62 83 PRO A CA 1
ATOM 663 C C . PRO A 1 83 ? 0.115 -4.865 14.375 1.00 90.62 83 PRO A C 1
ATOM 665 O O . PRO A 1 83 ? 0.480 -3.699 14.548 1.00 90.62 83 PRO A O 1
ATOM 668 N N . ILE A 1 84 ? 0.219 -5.499 13.207 1.00 88.31 84 ILE A N 1
ATOM 669 C CA . ILE A 1 84 ? 0.875 -4.908 12.041 1.00 88.31 84 ILE A CA 1
ATOM 670 C C . ILE A 1 84 ? 0.162 -3.608 11.677 1.00 88.31 84 ILE A C 1
ATOM 672 O O . ILE A 1 84 ? -1.028 -3.591 11.343 1.00 88.31 84 ILE A O 1
ATOM 676 N N . TYR A 1 85 ? 0.905 -2.509 11.775 1.00 81.00 85 TYR A N 1
ATOM 677 C CA . TYR A 1 85 ? 0.474 -1.215 11.285 1.00 81.00 85 TYR A CA 1
ATOM 678 C C . TYR A 1 85 ? 0.563 -1.218 9.768 1.00 81.00 85 TYR A C 1
ATOM 680 O O . TYR A 1 85 ? 1.544 -1.691 9.195 1.00 81.00 85 TYR A O 1
ATOM 688 N N . VAL A 1 86 ? -0.462 -0.697 9.105 1.00 66.50 86 VAL A N 1
ATOM 689 C CA . VAL A 1 86 ? -0.496 -0.697 7.648 1.00 66.50 86 VAL A CA 1
ATOM 690 C C . VAL A 1 86 ? -0.792 0.688 7.118 1.00 66.50 86 VAL A C 1
ATOM 692 O O . VAL A 1 86 ? -1.472 1.492 7.752 1.00 66.50 86 VAL A O 1
ATOM 695 N N . GLY A 1 87 ? -0.236 0.927 5.933 1.00 61.47 87 GLY A N 1
ATOM 696 C CA . GLY A 1 87 ? -0.434 2.111 5.130 1.00 61.47 87 GLY A CA 1
ATOM 697 C C . GLY A 1 87 ? -1.884 2.376 4.714 1.00 61.47 87 GLY A C 1
ATOM 698 O O . GLY A 1 87 ? -2.862 1.830 5.220 1.00 61.47 87 GLY A O 1
ATOM 699 N N . MET A 1 88 ? -1.991 3.330 3.800 1.00 58.12 88 MET A N 1
ATOM 700 C CA . MET A 1 88 ? -3.049 4.340 3.793 1.00 58.12 88 MET A CA 1
ATOM 701 C C . MET A 1 88 ? -4.415 3.891 3.243 1.00 58.12 88 MET A C 1
ATOM 703 O O . MET A 1 88 ? -5.307 4.728 3.137 1.00 58.12 88 MET A O 1
ATOM 707 N N . ALA A 1 89 ? -4.596 2.624 2.856 1.00 59.06 89 ALA A N 1
ATOM 708 C CA . ALA A 1 89 ? -5.736 2.178 2.048 1.00 59.06 89 ALA A CA 1
ATOM 709 C C . ALA A 1 89 ? -6.503 1.004 2.685 1.00 59.06 89 ALA A C 1
ATOM 711 O O . ALA A 1 89 ? -6.192 -0.167 2.470 1.00 59.06 89 ALA A O 1
ATOM 712 N N . ARG A 1 90 ? -7.518 1.310 3.500 1.00 77.69 90 ARG A N 1
ATOM 713 C CA . ARG A 1 90 ? -8.329 0.339 4.268 1.00 77.69 90 ARG A CA 1
ATOM 714 C C . ARG A 1 90 ? -9.736 0.860 4.424 1.00 77.69 90 ARG A C 1
ATOM 716 O O . ARG A 1 90 ? -9.869 2.067 4.534 1.00 77.69 90 ARG A O 1
ATOM 723 N N . VAL A 1 91 ? -10.752 0.002 4.508 1.00 91.44 91 VAL A N 1
ATOM 724 C CA . VAL A 1 91 ? -12.124 0.440 4.829 1.00 91.44 91 VAL A CA 1
ATOM 725 C C . VAL A 1 91 ? -12.547 -0.090 6.180 1.00 91.44 91 VAL A C 1
ATOM 727 O O . VAL A 1 91 ? -12.390 -1.277 6.474 1.00 91.44 91 VAL A O 1
ATOM 730 N N . ALA A 1 92 ? -13.130 0.795 6.978 1.00 93.81 92 ALA A N 1
ATOM 731 C CA . ALA A 1 92 ? -13.645 0.489 8.296 1.00 93.81 92 ALA A CA 1
ATOM 732 C C . ALA A 1 92 ? -14.998 1.182 8.532 1.00 93.81 92 ALA A C 1
ATOM 734 O O . ALA A 1 92 ? -15.339 2.167 7.874 1.00 93.81 92 ALA A O 1
ATOM 735 N N . LYS A 1 93 ? -15.774 0.657 9.480 1.00 95.06 93 LYS A N 1
ATOM 736 C CA . LYS A 1 93 ? -17.036 1.243 9.942 1.00 95.06 93 LYS A CA 1
ATOM 737 C C . LYS A 1 93 ? -16.860 1.807 11.345 1.00 95.06 93 LYS A C 1
ATOM 739 O O . LYS A 1 93 ? -16.428 1.080 12.237 1.00 95.06 93 LYS A O 1
ATOM 744 N N . VAL A 1 94 ? -17.225 3.066 11.556 1.00 96.00 94 VAL A N 1
ATOM 745 C CA . VAL A 1 94 ? -17.200 3.705 12.877 1.00 96.00 94 VAL A CA 1
ATOM 746 C C . VAL A 1 94 ? -18.234 3.037 13.786 1.00 96.00 94 VAL A C 1
ATOM 748 O O . VAL A 1 94 ? -19.417 2.951 13.444 1.00 96.00 94 VAL A O 1
ATOM 751 N N . LEU A 1 95 ? -17.784 2.558 14.945 1.00 95.06 95 LEU A N 1
ATOM 752 C CA . LEU A 1 95 ? -18.640 1.980 15.983 1.00 95.06 95 LEU A CA 1
ATOM 753 C C . LEU A 1 95 ? -18.958 2.983 17.085 1.00 95.06 95 LEU A C 1
ATOM 755 O O . LEU A 1 95 ? -20.088 3.010 17.558 1.00 95.06 95 LEU A O 1
ATOM 759 N N . ASP A 1 96 ? -17.977 3.789 17.478 1.00 94.62 96 ASP A N 1
ATOM 760 C CA . ASP A 1 96 ? -18.100 4.813 18.513 1.00 94.62 96 ASP A CA 1
ATOM 761 C C . ASP A 1 96 ? -17.037 5.902 18.280 1.00 94.62 96 ASP A C 1
ATOM 763 O O . ASP A 1 96 ? -16.024 5.650 17.622 1.00 94.62 96 ASP A O 1
ATOM 767 N N . SER A 1 97 ? -17.270 7.126 18.749 1.00 94.12 97 SER A N 1
ATOM 768 C CA . SER A 1 97 ? -16.426 8.281 18.420 1.00 94.12 97 SER A CA 1
ATOM 769 C C . SER A 1 97 ? -16.568 9.413 19.432 1.00 94.12 97 SER A C 1
ATOM 771 O O . SER A 1 97 ? -17.680 9.835 19.741 1.00 94.12 97 SER A O 1
ATOM 773 N N . SER A 1 98 ? -15.435 9.970 19.868 1.00 92.12 98 SER A N 1
ATOM 774 C CA . SER A 1 98 ? -15.382 11.258 20.573 1.00 92.12 98 SER A CA 1
ATOM 775 C C . SER A 1 98 ? -15.062 12.435 19.637 1.00 92.12 98 SER A C 1
ATOM 777 O O . SER A 1 98 ? -15.070 13.586 20.072 1.00 92.12 98 SER A O 1
ATOM 779 N N . HIS A 1 99 ? -14.798 12.172 18.350 1.00 91.56 99 HIS A N 1
ATOM 780 C CA . HIS A 1 99 ? -14.487 13.190 17.345 1.00 91.56 99 HIS A CA 1
ATOM 781 C C . HIS A 1 99 ? -15.772 13.695 16.657 1.00 91.56 99 HIS A C 1
ATOM 783 O O . HIS A 1 99 ? -16.509 12.880 16.098 1.00 91.56 99 HIS A O 1
ATOM 789 N N . PRO A 1 100 ? -16.043 15.016 16.603 1.00 89.69 100 PRO A N 1
ATOM 790 C CA . PRO A 1 100 ? -17.336 15.553 16.153 1.00 89.69 100 PRO A CA 1
ATOM 791 C C . PRO A 1 100 ? -17.679 15.252 14.684 1.00 89.69 100 PRO A C 1
ATOM 793 O O . PRO A 1 100 ? -18.854 15.149 14.331 1.00 89.69 100 PRO A O 1
ATOM 796 N N . GLU A 1 101 ? -16.672 15.094 13.819 1.00 90.62 101 GLU A N 1
ATOM 797 C CA . GLU A 1 101 ? -16.888 14.785 12.397 1.00 90.62 101 GLU A CA 1
ATOM 798 C C . GLU A 1 101 ? -17.246 13.317 12.109 1.00 90.62 101 GLU A C 1
ATOM 800 O O . GLU A 1 101 ? -17.811 13.035 11.048 1.00 90.62 101 GLU A O 1
ATOM 805 N N . PHE A 1 102 ? -16.955 12.387 13.025 1.00 93.44 102 PHE A N 1
ATOM 806 C CA . PHE A 1 102 ? -17.183 10.950 12.842 1.00 93.44 102 PHE A CA 1
ATOM 807 C C . PHE A 1 102 ? -18.292 10.467 13.775 1.00 93.44 102 PHE A C 1
ATOM 809 O O . PHE A 1 102 ? -18.236 10.672 14.985 1.00 93.44 102 PHE A O 1
ATOM 816 N N . LYS A 1 103 ? -19.302 9.810 13.212 1.00 93.75 103 LYS A N 1
ATOM 817 C CA . LYS A 1 103 ? -20.487 9.308 13.910 1.00 93.75 103 LYS A CA 1
ATOM 818 C C . LYS A 1 103 ? -20.567 7.794 13.775 1.00 93.75 103 LYS A C 1
ATOM 820 O O . LYS A 1 103 ? -20.141 7.227 12.771 1.00 93.75 103 LYS A O 1
ATOM 825 N N . GLN A 1 104 ? -21.157 7.139 14.773 1.00 95.19 104 GLN A N 1
ATOM 826 C CA . GLN A 1 104 ? -21.478 5.715 14.696 1.00 95.19 104 GLN A CA 1
ATOM 827 C C . GLN A 1 104 ? -22.249 5.412 13.403 1.00 95.19 104 GLN A C 1
ATOM 829 O O . GLN A 1 104 ? -23.230 6.079 13.080 1.00 95.19 104 GLN A O 1
ATOM 834 N N . GLY A 1 105 ? -21.799 4.394 12.672 1.00 94.06 105 GLY A N 1
ATOM 835 C CA . GLY A 1 105 ? -22.368 4.003 11.386 1.00 94.06 105 GLY A CA 1
ATOM 836 C C . GLY A 1 105 ? -21.598 4.505 10.165 1.00 94.06 105 GLY A C 1
ATOM 837 O O . GLY A 1 105 ? -21.675 3.831 9.138 1.00 94.06 105 GLY A O 1
ATOM 838 N N . ASP A 1 106 ? -20.832 5.599 10.278 1.00 94.56 106 ASP A N 1
ATOM 839 C CA . ASP A 1 106 ? -20.039 6.148 9.171 1.00 94.56 106 ASP A CA 1
ATOM 840 C C . ASP A 1 106 ? -19.073 5.100 8.596 1.00 94.56 106 ASP A C 1
ATOM 842 O O . ASP A 1 106 ? -18.419 4.353 9.331 1.00 94.56 106 ASP A O 1
ATOM 846 N N . LEU A 1 107 ? -18.933 5.093 7.271 1.00 94.06 107 LEU A N 1
ATOM 847 C CA . LEU A 1 107 ? -17.890 4.349 6.574 1.00 94.06 107 LEU A CA 1
ATOM 848 C C . LEU A 1 107 ? -16.708 5.279 6.297 1.00 94.06 107 LEU A C 1
ATOM 850 O O . LEU A 1 107 ? -16.876 6.414 5.848 1.00 94.06 107 LEU A O 1
ATOM 854 N N . VAL A 1 108 ? -15.502 4.806 6.591 1.00 93.31 108 VAL A N 1
ATOM 855 C CA . VAL A 1 108 ? -14.261 5.582 6.493 1.00 93.31 108 VAL A CA 1
ATOM 856 C C . VAL A 1 108 ? -13.175 4.764 5.815 1.00 93.31 108 VAL A C 1
ATOM 858 O O . VAL A 1 108 ? -13.184 3.532 5.882 1.00 93.31 108 VAL A O 1
ATOM 861 N N . TRP A 1 109 ? -12.211 5.453 5.210 1.00 91.12 109 TRP A N 1
ATOM 862 C CA . TRP A 1 109 ? -10.960 4.848 4.781 1.00 91.12 109 TRP A CA 1
ATOM 863 C C . TRP A 1 109 ? -9.740 5.619 5.278 1.00 91.12 109 TRP A C 1
ATOM 865 O O . TRP A 1 109 ? -9.803 6.833 5.448 1.00 91.12 109 TRP A O 1
ATOM 875 N N . GLY A 1 110 ? -8.639 4.916 5.542 1.00 87.44 110 GLY A N 1
ATOM 876 C CA . GLY A 1 110 ? -7.415 5.530 6.058 1.00 87.44 110 GLY A CA 1
ATOM 877 C C . GLY A 1 110 ? -6.502 4.555 6.798 1.00 87.44 110 GLY A C 1
ATOM 878 O O . GLY A 1 110 ? -6.535 3.347 6.561 1.00 87.44 110 GLY A O 1
ATOM 879 N N . LEU A 1 111 ? -5.676 5.099 7.692 1.00 85.19 111 LEU A N 1
ATOM 880 C CA . LEU A 1 111 ? -4.663 4.355 8.445 1.00 85.19 111 LEU A CA 1
ATOM 881 C C . LEU A 1 111 ? -5.277 3.572 9.620 1.00 85.19 111 LEU A C 1
ATOM 883 O O . LEU A 1 111 ? -5.998 4.128 10.443 1.00 85.19 111 LEU A O 1
ATOM 887 N N . THR A 1 112 ? -4.966 2.277 9.713 1.00 88.19 112 THR A N 1
ATOM 888 C CA . THR A 1 112 ? -5.423 1.365 10.781 1.00 88.19 112 THR A CA 1
ATOM 889 C C . THR A 1 112 ? -4.524 0.111 10.820 1.00 88.19 112 THR A C 1
ATOM 891 O O . THR A 1 112 ? -3.553 0.010 10.067 1.00 88.19 112 THR A O 1
ATOM 894 N N . ARG A 1 113 ? -4.791 -0.852 11.708 1.00 89.62 113 ARG A N 1
ATOM 895 C CA . ARG A 1 113 ? -3.942 -2.038 11.951 1.00 89.62 113 ARG A CA 1
ATOM 896 C C . ARG A 1 113 ? -4.553 -3.324 11.381 1.00 89.62 113 ARG A C 1
ATOM 898 O O . ARG A 1 113 ? -5.719 -3.351 10.994 1.00 89.62 113 ARG A O 1
ATOM 905 N N . TRP A 1 114 ? -3.769 -4.400 11.288 1.00 92.25 114 TRP A N 1
ATOM 906 C CA . TRP A 1 114 ? -4.291 -5.752 11.044 1.00 92.25 114 TRP A CA 1
ATOM 907 C C . TRP A 1 114 ? -4.940 -6.318 12.310 1.00 92.25 114 TRP A C 1
ATOM 909 O O . TRP A 1 114 ? -4.342 -7.085 13.061 1.00 92.25 114 TRP A O 1
ATOM 919 N N . GLU A 1 115 ? -6.184 -5.910 12.533 1.00 93.38 115 GLU A N 1
ATOM 920 C CA . GLU A 1 115 ? -7.054 -6.371 13.613 1.00 93.38 115 GLU A CA 1
ATOM 921 C C . GLU A 1 115 ? -8.534 -6.197 13.233 1.00 93.38 115 GLU A C 1
ATOM 923 O O . GLU A 1 115 ? -8.837 -5.505 12.261 1.00 93.38 115 GLU A O 1
ATOM 928 N N . GLU A 1 116 ? -9.469 -6.810 13.961 1.00 93.75 116 GLU A N 1
ATOM 929 C CA . GLU A 1 116 ? -10.912 -6.660 13.692 1.00 93.75 116 GLU A CA 1
ATOM 930 C C . GLU A 1 116 ? -11.456 -5.290 14.125 1.00 93.75 116 GLU A C 1
ATOM 932 O O . GLU A 1 116 ? -12.346 -4.741 13.469 1.00 93.75 116 GLU A O 1
ATOM 937 N N . TYR A 1 117 ? -10.908 -4.720 15.200 1.00 94.38 117 TYR A N 1
ATOM 938 C CA . TYR A 1 117 ? -11.312 -3.431 15.760 1.00 94.38 117 TYR A CA 1
ATOM 939 C C . TYR A 1 117 ? -10.095 -2.595 16.160 1.00 94.38 117 TYR A C 1
ATOM 941 O O . TYR A 1 117 ? -9.182 -3.108 16.807 1.00 94.38 117 TYR A O 1
ATOM 949 N N . SER A 1 118 ? -10.119 -1.300 15.843 1.00 92.88 118 SER A N 1
ATOM 950 C CA . SER A 1 118 ? -9.006 -0.377 16.095 1.00 92.88 118 SER A CA 1
ATOM 951 C C . SER A 1 118 ? -9.472 0.928 16.734 1.00 92.88 118 SER A C 1
ATOM 953 O O . SER A 1 118 ? -10.447 1.534 16.289 1.00 92.88 118 SER A O 1
ATOM 955 N N . PHE A 1 119 ? -8.724 1.402 17.734 1.00 92.69 119 PHE A N 1
ATOM 956 C CA . PHE A 1 119 ? -8.811 2.783 18.209 1.00 92.69 119 PHE A CA 1
ATOM 957 C C . PHE A 1 119 ? -7.891 3.676 17.374 1.00 92.69 119 PHE A C 1
ATOM 959 O O . PHE A 1 119 ? -6.671 3.500 17.375 1.00 92.69 119 PHE A O 1
ATOM 966 N N . ILE A 1 120 ? -8.476 4.651 16.684 1.00 91.12 120 ILE A N 1
ATOM 967 C CA . ILE A 1 120 ? -7.764 5.637 15.876 1.00 91.12 120 ILE A CA 1
ATOM 968 C C . ILE A 1 120 ? -7.621 6.919 16.695 1.00 91.12 120 ILE A C 1
ATOM 970 O O . ILE A 1 120 ? -8.591 7.648 16.896 1.00 91.12 120 ILE A O 1
ATOM 974 N N . THR A 1 121 ? -6.406 7.177 17.181 1.00 90.25 121 THR A N 1
ATOM 975 C CA . THR A 1 121 ? -6.050 8.341 18.018 1.00 90.25 121 THR A CA 1
ATOM 976 C C . THR A 1 121 ? -5.636 9.578 17.218 1.00 90.25 121 THR A C 1
ATOM 978 O O . THR A 1 121 ? -5.436 10.640 17.800 1.00 90.25 121 THR A O 1
ATOM 981 N N . ASN A 1 122 ? -5.519 9.457 15.892 1.00 88.00 122 ASN A N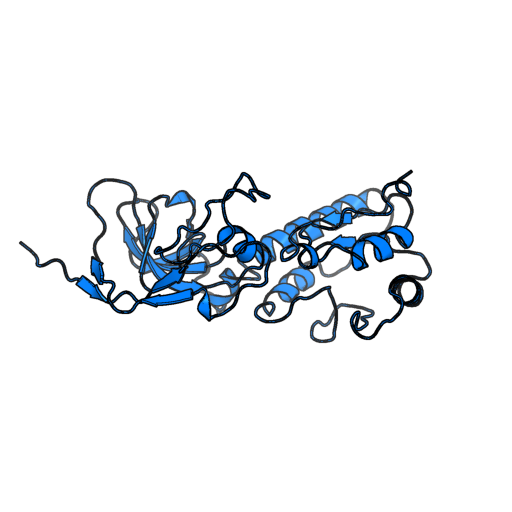 1
ATOM 982 C CA . ASN A 1 122 ? -5.381 10.583 14.968 1.00 88.00 122 ASN A CA 1
ATOM 983 C C . ASN A 1 122 ? -6.495 10.528 13.902 1.00 88.00 122 ASN A C 1
ATOM 985 O O . ASN A 1 122 ? -6.265 10.001 12.807 1.00 88.00 122 ASN A O 1
ATOM 989 N N . PRO A 1 123 ? -7.714 11.014 14.207 1.00 87.88 123 PRO A N 1
ATOM 990 C CA . PRO A 1 123 ? -8.859 10.895 13.304 1.00 87.88 123 PRO A CA 1
ATOM 991 C C . PRO A 1 123 ? -8.706 11.659 11.983 1.00 87.88 123 PRO A C 1
ATOM 993 O O . PRO A 1 123 ? -9.338 11.277 11.006 1.00 87.88 123 PRO A O 1
ATOM 996 N N . GLU A 1 124 ? -7.821 12.660 11.905 1.00 88.00 124 GLU A N 1
ATOM 997 C CA . GLU A 1 124 ? -7.499 13.384 10.660 1.00 88.00 124 GLU A CA 1
ATOM 998 C C . GLU A 1 124 ? -6.895 12.472 9.574 1.00 88.00 124 GLU A C 1
ATOM 1000 O O . GLU A 1 124 ? -6.917 12.796 8.388 1.00 88.00 124 GLU A O 1
ATOM 1005 N N . SER A 1 125 ? -6.377 11.298 9.961 1.00 85.62 125 SER A N 1
ATOM 1006 C CA . SER A 1 125 ? -5.909 10.267 9.025 1.00 85.62 125 SER A CA 1
ATOM 1007 C C . SER A 1 125 ? -7.030 9.450 8.364 1.00 85.62 125 SER A C 1
ATOM 1009 O O . SER A 1 125 ? -6.742 8.607 7.509 1.00 85.62 125 SER A O 1
ATOM 1011 N N . LEU A 1 126 ? -8.291 9.678 8.749 1.00 89.94 126 LEU A N 1
ATOM 1012 C CA . LEU A 1 126 ? -9.475 9.024 8.196 1.00 89.94 126 LEU A CA 1
ATOM 1013 C C . LEU A 1 126 ? -10.218 9.957 7.235 1.00 89.94 126 LEU A C 1
ATOM 1015 O O . LEU A 1 126 ? -10.477 11.121 7.522 1.00 89.94 126 LEU A O 1
ATOM 1019 N N . ILE A 1 127 ? -10.653 9.407 6.107 1.00 91.12 127 ILE A N 1
ATOM 1020 C CA . ILE A 1 127 ? -11.469 10.085 5.104 1.00 91.12 127 ILE A CA 1
ATOM 1021 C C . ILE A 1 127 ? -12.830 9.393 5.060 1.00 91.12 127 ILE A C 1
ATOM 1023 O O . ILE A 1 127 ? -12.925 8.189 4.817 1.00 91.12 127 ILE A O 1
ATOM 1027 N N . LYS A 1 128 ? -13.910 10.149 5.280 1.00 92.25 128 LYS A N 1
ATOM 1028 C CA . LYS A 1 128 ? -15.274 9.606 5.221 1.00 92.25 128 LYS A CA 1
ATOM 1029 C C . LYS A 1 128 ? -15.656 9.225 3.788 1.00 92.25 128 LYS A C 1
ATOM 1031 O O . LYS A 1 128 ? -15.546 10.041 2.872 1.00 92.25 128 LYS A O 1
ATOM 1036 N N . ILE A 1 129 ? -16.157 8.006 3.610 1.00 90.75 129 ILE A N 1
ATOM 1037 C CA . ILE A 1 129 ? -16.757 7.533 2.363 1.00 90.75 129 ILE A CA 1
ATOM 1038 C C . ILE A 1 129 ? -18.144 8.174 2.255 1.00 90.75 129 ILE A C 1
ATOM 1040 O O . ILE A 1 129 ? -19.023 7.895 3.064 1.00 90.75 129 ILE A O 1
ATOM 1044 N N . ARG A 1 130 ? -18.321 9.079 1.285 1.00 85.31 130 ARG A N 1
ATOM 1045 C CA . ARG A 1 130 ? -19.578 9.826 1.074 1.00 85.31 130 ARG A CA 1
ATOM 1046 C C . ARG A 1 130 ? -20.499 9.217 0.016 1.00 85.31 130 ARG A C 1
ATOM 1048 O O . ARG A 1 130 ? -21.672 9.552 -0.014 1.00 85.31 130 ARG A O 1
ATOM 1055 N N . HIS A 1 131 ? -19.975 8.356 -0.853 1.00 78.44 131 HIS A N 1
ATOM 1056 C CA . HIS A 1 131 ? -20.729 7.726 -1.939 1.00 78.44 131 HIS A CA 1
ATOM 1057 C C . HIS A 1 131 ? -21.175 6.321 -1.522 1.00 78.44 131 HIS A C 1
ATOM 1059 O O . HIS A 1 131 ? -20.821 5.335 -2.151 1.00 78.44 131 HIS A O 1
ATOM 1065 N N . THR A 1 132 ? -21.885 6.232 -0.396 1.00 68.12 132 THR A N 1
ATOM 1066 C CA . THR A 1 132 ? -22.439 4.971 0.130 1.00 68.12 132 THR A CA 1
ATOM 1067 C C . THR A 1 132 ? -23.680 4.503 -0.619 1.00 68.12 132 THR A C 1
ATOM 1069 O O . THR A 1 132 ? -24.053 3.341 -0.514 1.00 68.12 132 THR A O 1
ATOM 1072 N N . ASP A 1 133 ? -24.299 5.414 -1.366 1.00 68.12 133 ASP A N 1
ATOM 1073 C CA . ASP A 1 133 ? -25.600 5.235 -2.010 1.00 68.12 133 ASP A CA 1
ATOM 1074 C C . ASP A 1 133 ? -25.441 4.827 -3.490 1.00 68.12 133 ASP A C 1
ATOM 1076 O O . ASP A 1 133 ? -26.359 4.976 -4.293 1.00 68.12 133 ASP A O 1
ATOM 1080 N N . THR A 1 134 ? -24.245 4.363 -3.866 1.00 68.38 134 THR A N 1
ATOM 1081 C CA . THR A 1 134 ? -23.900 3.868 -5.203 1.00 68.38 134 THR A CA 1
ATOM 1082 C C . THR A 1 134 ? -23.549 2.383 -5.136 1.00 68.38 134 THR A C 1
ATOM 1084 O O . THR A 1 134 ? -23.058 1.901 -4.116 1.00 68.38 134 THR A O 1
ATOM 1087 N N . ASP A 1 135 ? -23.713 1.657 -6.245 1.00 80.00 135 ASP A N 1
ATOM 1088 C CA . ASP A 1 135 ? -23.388 0.221 -6.357 1.00 80.00 135 ASP A CA 1
ATOM 1089 C C . ASP A 1 135 ? -21.869 -0.085 -6.343 1.00 80.00 135 ASP A C 1
ATOM 1091 O O . ASP A 1 135 ? -21.413 -1.119 -6.832 1.00 80.00 135 ASP A O 1
ATOM 1095 N N . VAL A 1 136 ? -21.049 0.825 -5.809 1.00 84.00 136 VAL A N 1
ATOM 1096 C CA . VAL A 1 136 ? -19.588 0.716 -5.769 1.00 84.00 136 VAL A CA 1
ATOM 1097 C C . VAL A 1 136 ? -19.165 -0.179 -4.596 1.00 84.00 136 VAL A C 1
ATOM 1099 O O . VAL A 1 136 ? -19.407 0.175 -3.438 1.00 84.00 136 VAL A O 1
ATOM 1102 N N . PRO A 1 137 ? -18.470 -1.310 -4.836 1.00 88.50 137 PRO A N 1
ATOM 1103 C CA . PRO A 1 137 ? -17.996 -2.169 -3.759 1.00 88.50 137 PRO A CA 1
ATOM 1104 C C . PRO A 1 137 ? -17.041 -1.428 -2.822 1.00 88.50 137 PRO A C 1
ATOM 1106 O O . PRO A 1 137 ? -16.078 -0.800 -3.262 1.00 88.50 137 PRO A O 1
ATOM 1109 N N . LEU A 1 138 ? -17.245 -1.555 -1.508 1.00 88.00 138 LEU A N 1
ATOM 1110 C CA . LEU A 1 138 ? -16.393 -0.883 -0.518 1.00 88.00 138 LEU A CA 1
ATOM 1111 C C . LEU A 1 138 ? -14.909 -1.264 -0.641 1.00 88.00 138 LEU A C 1
ATOM 1113 O O . LEU A 1 138 ? -14.047 -0.428 -0.383 1.00 88.00 138 LEU A O 1
ATOM 1117 N N . SER A 1 139 ? -14.591 -2.476 -1.103 1.00 87.44 139 SER A N 1
ATOM 1118 C CA . SER A 1 139 ? -13.215 -2.894 -1.404 1.00 87.44 139 SER A CA 1
ATOM 1119 C C . SER A 1 139 ? -12.492 -1.966 -2.392 1.00 87.44 139 SER A C 1
ATOM 1121 O O . SER A 1 139 ? -11.274 -1.842 -2.324 1.00 87.44 139 SER A O 1
ATOM 1123 N N . TYR A 1 140 ? -13.196 -1.232 -3.259 1.00 87.19 140 TYR A N 1
ATOM 1124 C CA . TYR A 1 140 ? -12.561 -0.338 -4.235 1.00 87.19 140 TYR A CA 1
ATOM 1125 C C . TYR A 1 140 ? -11.825 0.834 -3.563 1.00 87.19 140 TYR A C 1
ATOM 1127 O O . TYR A 1 140 ? -10.835 1.331 -4.103 1.00 87.19 140 TYR A O 1
ATOM 1135 N N . TYR A 1 141 ? -12.223 1.224 -2.347 1.00 86.12 141 TYR A N 1
ATOM 1136 C CA . TYR A 1 141 ? -11.518 2.223 -1.533 1.00 86.12 141 TYR A CA 1
ATOM 1137 C C . TYR A 1 141 ? -10.194 1.717 -0.932 1.00 86.12 141 TYR A C 1
ATOM 1139 O O . TYR A 1 141 ? -9.439 2.519 -0.384 1.00 86.12 141 TYR A O 1
ATOM 1147 N N . THR A 1 142 ? -9.855 0.426 -1.061 1.00 85.62 142 THR A N 1
ATOM 1148 C CA . THR A 1 142 ? -8.488 -0.057 -0.784 1.00 85.62 142 THR A CA 1
ATOM 1149 C C . THR A 1 142 ? -7.570 0.016 -2.011 1.00 85.62 142 THR A C 1
ATOM 1151 O O . THR A 1 142 ? -6.370 -0.171 -1.864 1.00 85.62 142 THR A O 1
ATOM 1154 N N . GLY A 1 143 ? -8.101 0.310 -3.206 1.00 83.25 143 GLY A N 1
ATOM 1155 C CA . GLY A 1 143 ? -7.357 0.336 -4.471 1.00 83.25 143 GLY A CA 1
ATOM 1156 C C . GLY A 1 143 ? -7.667 1.577 -5.311 1.00 83.25 143 GLY A C 1
ATOM 1157 O O . GLY A 1 143 ? -7.206 2.678 -5.006 1.00 83.25 143 GLY A O 1
ATOM 1158 N N . ILE A 1 144 ? -8.460 1.392 -6.367 1.00 81.50 144 ILE A N 1
ATOM 1159 C CA . ILE A 1 144 ? -8.858 2.402 -7.365 1.00 81.50 144 ILE A CA 1
ATOM 1160 C C . ILE A 1 144 ? -9.454 3.703 -6.787 1.00 81.50 144 ILE A C 1
ATOM 1162 O O . ILE A 1 144 ? -9.168 4.781 -7.299 1.00 81.50 144 ILE A O 1
ATOM 1166 N N . LEU A 1 145 ? -10.248 3.641 -5.715 1.00 84.25 145 LEU A N 1
ATOM 1167 C CA . LEU A 1 145 ? -10.802 4.832 -5.042 1.00 84.25 145 LEU A CA 1
ATOM 1168 C C . LEU A 1 145 ? -10.014 5.224 -3.778 1.00 84.25 145 LEU A C 1
ATOM 1170 O O . LEU A 1 145 ? -10.344 6.208 -3.112 1.00 84.25 145 LEU A O 1
ATOM 1174 N N . GLY A 1 146 ? -8.985 4.444 -3.444 1.00 82.88 146 GLY A N 1
ATOM 1175 C CA . GLY A 1 146 ? -8.096 4.646 -2.307 1.00 82.88 146 GLY A CA 1
ATOM 1176 C C . GLY A 1 146 ? -6.792 5.344 -2.688 1.00 82.88 146 GLY A C 1
ATOM 1177 O O . GLY A 1 146 ? -6.713 6.120 -3.641 1.00 82.88 146 GLY A O 1
ATOM 1178 N N . MET A 1 147 ? -5.735 5.059 -1.924 1.00 81.88 147 MET A N 1
ATOM 1179 C CA . MET A 1 147 ? -4.404 5.607 -2.195 1.00 81.88 147 MET A CA 1
ATOM 1180 C C . MET A 1 147 ? -3.803 5.137 -3.540 1.00 81.88 147 MET A C 1
ATOM 1182 O O . MET A 1 147 ? -3.296 6.000 -4.255 1.00 81.88 147 MET A O 1
ATOM 1186 N N . PRO A 1 148 ? -3.882 3.848 -3.947 1.00 80.88 148 PRO A N 1
ATOM 1187 C CA . PRO A 1 148 ? -3.309 3.400 -5.222 1.00 80.88 148 PRO A CA 1
ATOM 1188 C C . PRO A 1 148 ? -3.860 4.148 -6.446 1.00 80.88 148 PRO A C 1
ATOM 1190 O O . PRO A 1 148 ? -3.083 4.661 -7.251 1.00 80.88 148 PRO A O 1
ATOM 1193 N N . GLY A 1 149 ? -5.185 4.309 -6.550 1.00 79.69 149 GLY A N 1
ATOM 1194 C CA . GLY A 1 149 ? -5.793 5.061 -7.652 1.00 79.69 149 GLY A CA 1
ATOM 1195 C C . GLY A 1 149 ? -5.487 6.562 -7.620 1.00 79.69 149 GLY A C 1
ATOM 1196 O O . GLY A 1 149 ? -5.301 7.172 -8.673 1.00 79.69 149 GLY A O 1
ATOM 1197 N N . LYS A 1 150 ? -5.333 7.167 -6.430 1.00 79.00 150 LYS A N 1
ATOM 1198 C CA . LYS A 1 150 ? -4.843 8.554 -6.307 1.00 79.00 150 LYS A CA 1
ATOM 1199 C C . LYS A 1 150 ? -3.422 8.720 -6.847 1.00 79.00 150 LYS A C 1
ATOM 1201 O O . LYS A 1 150 ? -3.157 9.728 -7.499 1.00 79.00 150 LYS A O 1
ATOM 1206 N N . THR A 1 151 ? -2.528 7.760 -6.596 1.00 76.69 151 THR A N 1
ATOM 1207 C CA . THR A 1 151 ? -1.166 7.762 -7.158 1.00 76.69 151 THR A CA 1
ATOM 1208 C C . THR A 1 151 ? -1.219 7.722 -8.683 1.00 76.69 151 THR A C 1
ATOM 1210 O O . THR A 1 151 ? -0.693 8.623 -9.335 1.00 76.69 151 THR A O 1
ATOM 1213 N N . ALA A 1 152 ? -1.946 6.752 -9.244 1.00 72.00 152 ALA A N 1
ATOM 1214 C CA . ALA A 1 152 ? -2.103 6.596 -10.688 1.00 72.00 152 ALA A CA 1
ATOM 1215 C C . ALA A 1 152 ? -2.682 7.847 -11.372 1.00 72.00 152 ALA A C 1
ATOM 1217 O O . ALA A 1 152 ? -2.166 8.300 -12.393 1.00 72.00 152 ALA A O 1
ATOM 1218 N N . TYR A 1 153 ? -3.717 8.453 -10.782 1.00 72.19 153 TYR A N 1
ATOM 1219 C CA . TYR A 1 153 ? -4.313 9.689 -11.288 1.00 72.19 153 TYR A CA 1
ATOM 1220 C C . TYR A 1 153 ? -3.345 10.882 -11.228 1.00 72.19 153 TYR A C 1
ATOM 1222 O O . TYR A 1 153 ? -3.255 11.671 -12.169 1.00 72.19 153 TYR A O 1
ATOM 1230 N N . ALA A 1 154 ? -2.579 11.021 -10.142 1.00 71.31 154 ALA A N 1
ATOM 1231 C CA . ALA A 1 154 ? -1.579 12.079 -10.032 1.00 71.31 154 ALA A CA 1
ATOM 1232 C C . ALA A 1 154 ? -0.467 11.931 -11.086 1.00 71.31 154 ALA A C 1
ATOM 1234 O O . ALA A 1 154 ? 0.019 12.934 -11.611 1.00 71.31 154 ALA A O 1
ATOM 1235 N N . ASP A 1 155 ? -0.076 10.701 -11.409 1.00 67.12 155 ASP A N 1
ATOM 1236 C CA . ASP A 1 155 ? 0.954 10.411 -12.403 1.00 67.12 155 ASP A CA 1
ATOM 1237 C C . ASP A 1 155 ? 0.445 10.580 -13.848 1.00 67.12 155 ASP A C 1
ATOM 1239 O O . ASP A 1 155 ? 1.135 11.198 -14.667 1.00 67.12 155 ASP A O 1
ATOM 1243 N N . SER A 1 156 ? -0.803 10.199 -14.145 1.00 65.62 156 SER A N 1
ATOM 1244 C CA . SER A 1 156 ? -1.431 10.470 -15.449 1.00 65.62 156 SER A CA 1
ATOM 1245 C C . SER A 1 156 ? -1.654 11.970 -15.708 1.00 65.62 156 SER A C 1
ATOM 1247 O O . SER A 1 156 ? -1.420 12.451 -16.821 1.00 65.62 156 SER A O 1
ATOM 1249 N N . LEU A 1 157 ? -2.001 12.759 -14.682 1.00 63.06 157 LEU A N 1
ATOM 1250 C CA . LEU A 1 157 ? -2.089 14.220 -14.798 1.00 63.06 157 LEU A CA 1
ATOM 1251 C C . LEU A 1 157 ? -0.732 14.870 -15.108 1.00 63.06 157 LEU A C 1
ATOM 1253 O O . LEU A 1 157 ? -0.663 15.769 -15.951 1.00 63.06 157 LEU A O 1
ATOM 1257 N N . LYS A 1 158 ? 0.358 14.419 -14.468 1.00 60.31 158 LYS A N 1
ATOM 1258 C CA . LYS A 1 158 ? 1.720 14.915 -14.757 1.00 60.31 158 LYS A CA 1
ATOM 1259 C C . LYS A 1 158 ? 2.112 14.653 -16.214 1.00 60.31 158 LYS A C 1
ATOM 1261 O O . LYS A 1 158 ? 2.730 15.520 -16.832 1.00 60.31 158 LYS A O 1
ATOM 1266 N N . TYR A 1 159 ? 1.732 13.500 -16.768 1.00 62.44 159 TYR A N 1
ATOM 1267 C CA . TYR A 1 159 ? 1.912 13.177 -18.188 1.00 62.44 159 TYR A CA 1
ATOM 1268 C C . TYR A 1 159 ? 1.118 14.131 -19.094 1.00 62.44 159 TYR A C 1
ATOM 1270 O O . TYR A 1 159 ? 1.692 14.786 -19.970 1.00 62.44 159 TYR A O 1
ATOM 1278 N N . ALA A 1 160 ? -0.187 14.277 -18.843 1.00 55.69 160 ALA A N 1
ATOM 1279 C CA . ALA A 1 160 ? -1.075 15.105 -19.660 1.00 55.69 160 ALA A CA 1
ATOM 1280 C C . ALA A 1 160 ? -0.661 16.590 -19.682 1.00 55.69 160 ALA A C 1
ATOM 1282 O O . ALA A 1 160 ? -0.743 17.246 -20.723 1.00 55.69 160 ALA A O 1
ATOM 1283 N N . LEU A 1 161 ? -0.175 17.121 -18.553 1.00 56.81 161 LEU A N 1
ATOM 1284 C CA . LEU A 1 161 ? 0.322 18.497 -18.460 1.00 56.81 161 LEU A CA 1
ATOM 1285 C C . LEU A 1 161 ? 1.615 18.717 -19.259 1.00 56.81 161 LEU A C 1
ATOM 1287 O O . LEU A 1 161 ? 1.755 19.765 -19.884 1.00 56.81 161 LEU A O 1
ATOM 1291 N N . ARG A 1 162 ? 2.531 17.738 -19.297 1.00 55.88 162 ARG A N 1
ATOM 1292 C CA . ARG A 1 162 ? 3.777 17.842 -20.080 1.00 55.88 162 ARG A CA 1
ATOM 1293 C C . ARG A 1 162 ? 3.520 17.809 -21.585 1.00 55.88 162 ARG A C 1
ATOM 1295 O O . ARG A 1 162 ? 4.113 18.603 -22.311 1.00 55.88 162 ARG A O 1
ATOM 1302 N N . ARG A 1 163 ? 2.588 16.971 -22.061 1.00 51.34 163 ARG A N 1
ATOM 1303 C CA . ARG A 1 163 ? 2.237 16.931 -23.493 1.00 51.34 163 ARG A CA 1
ATOM 1304 C C . ARG A 1 163 ? 1.649 18.239 -24.016 1.00 51.34 163 ARG A C 1
ATOM 1306 O O . ARG A 1 163 ? 1.861 18.540 -25.179 1.00 51.34 163 ARG A O 1
ATOM 1313 N N . LYS A 1 164 ? 0.992 19.064 -23.192 1.00 43.59 164 LYS A N 1
ATOM 1314 C CA . LYS A 1 164 ? 0.461 20.370 -23.638 1.00 43.59 164 LYS A CA 1
ATOM 1315 C C . LYS A 1 164 ? 1.531 21.399 -24.043 1.00 43.59 164 LYS A C 1
ATOM 1317 O O . LYS A 1 164 ? 1.166 22.407 -24.638 1.00 43.59 164 LYS A O 1
ATOM 1322 N N . GLY A 1 165 ? 2.815 21.156 -23.757 1.00 39.16 165 GLY A N 1
ATOM 1323 C CA . GLY A 1 165 ? 3.926 21.981 -24.249 1.00 39.16 165 GLY A CA 1
ATOM 1324 C C . GLY A 1 165 ? 4.323 21.707 -25.707 1.00 39.16 165 GLY A C 1
ATOM 1325 O O . GLY A 1 165 ? 4.834 22.607 -26.364 1.00 39.16 165 GLY A O 1
ATOM 1326 N N . ASN A 1 166 ? 4.039 20.505 -26.227 1.00 34.25 166 ASN A N 1
ATOM 1327 C CA . ASN A 1 166 ? 4.361 20.100 -27.596 1.00 34.25 166 ASN A CA 1
ATOM 1328 C C . ASN A 1 166 ? 3.063 19.826 -28.368 1.00 34.25 166 ASN A C 1
ATOM 1330 O O . ASN A 1 166 ? 2.202 19.068 -27.928 1.00 34.25 166 ASN A O 1
ATOM 1334 N N . THR A 1 167 ? 2.901 20.435 -29.538 1.00 29.44 167 THR A N 1
ATOM 1335 C CA . THR A 1 167 ? 1.678 20.328 -30.345 1.00 29.44 167 THR A CA 1
ATOM 1336 C C . THR A 1 167 ? 1.383 18.889 -30.786 1.00 29.44 167 THR A C 1
ATOM 1338 O O . THR A 1 167 ? 1.975 18.442 -31.763 1.00 29.44 167 THR A O 1
ATOM 1341 N N . CYS A 1 168 ? 0.462 18.190 -30.101 1.00 25.69 168 CYS A N 1
ATOM 1342 C CA . CYS A 1 168 ? -0.630 17.396 -30.704 1.00 25.69 168 CYS A CA 1
ATOM 1343 C C . CYS A 1 168 ? -1.495 16.616 -29.685 1.00 25.69 168 CYS A C 1
ATOM 1345 O O . CYS A 1 168 ? -0.984 15.945 -28.788 1.00 25.69 168 CYS A O 1
ATOM 1347 N N . SER A 1 169 ? -2.810 16.668 -29.938 1.00 24.58 169 SER A N 1
ATOM 1348 C CA . SER A 1 169 ? -3.903 15.741 -29.586 1.00 24.58 169 SER A CA 1
ATOM 1349 C C . SER A 1 169 ? -3.899 15.020 -28.225 1.00 24.58 169 SER A C 1
ATOM 1351 O O . SER A 1 169 ? -3.059 14.175 -27.921 1.00 24.58 169 SER A O 1
ATOM 1353 N N . CYS A 1 170 ? -4.953 15.289 -27.449 1.00 25.70 170 CYS A N 1
ATOM 1354 C CA . CYS A 1 170 ? -5.315 14.565 -26.228 1.00 25.70 170 CYS A CA 1
ATOM 1355 C C . CYS A 1 170 ? -5.721 13.108 -26.552 1.00 25.70 170 CYS A C 1
ATOM 1357 O O . CYS A 1 170 ? -6.501 12.925 -27.489 1.00 25.70 170 CYS A O 1
ATOM 1359 N N . PRO A 1 171 ? -5.282 12.085 -25.790 1.00 32.59 171 PRO A N 1
ATOM 1360 C CA . PRO A 1 171 ? -5.912 10.767 -25.852 1.00 32.59 171 PRO A CA 1
ATOM 1361 C C . PRO A 1 171 ? -7.356 10.871 -25.335 1.00 32.59 171 PRO A C 1
ATOM 1363 O O . PRO A 1 171 ? -7.630 11.621 -24.394 1.00 32.59 171 PRO A O 1
ATOM 1366 N N . GLN A 1 172 ? -8.289 10.162 -25.976 1.00 29.69 172 GLN A N 1
ATOM 1367 C CA . GLN A 1 172 ? -9.728 10.423 -25.828 1.00 29.69 172 GLN A CA 1
ATOM 1368 C C . GLN A 1 172 ? -10.353 9.936 -24.505 1.00 29.69 172 GLN A C 1
ATOM 1370 O O . GLN A 1 172 ? -11.453 10.376 -24.185 1.00 29.69 172 GLN A O 1
ATOM 1375 N N . HIS A 1 173 ? -9.671 9.093 -23.713 1.00 34.84 173 HIS A N 1
ATOM 1376 C CA . HIS A 1 173 ? -10.266 8.442 -22.534 1.00 34.84 173 HIS A CA 1
ATOM 1377 C C . HIS A 1 173 ? -9.345 8.432 -21.293 1.00 34.84 173 HIS A C 1
ATOM 1379 O O . HIS A 1 173 ? -8.777 7.397 -20.949 1.00 34.84 173 HIS A O 1
ATOM 1385 N N . PRO A 1 174 ? -9.217 9.554 -20.552 1.00 35.94 174 PRO A N 1
ATOM 1386 C CA . PRO A 1 174 ? -8.502 9.576 -19.268 1.00 35.94 174 PRO A CA 1
ATOM 1387 C C . PRO A 1 174 ? -9.179 8.724 -18.174 1.00 35.94 174 PRO A C 1
ATOM 1389 O O . PRO A 1 174 ? -8.561 8.423 -17.156 1.00 35.94 174 PRO A O 1
ATOM 1392 N N . GLU A 1 175 ? -10.437 8.332 -18.378 1.00 36.03 175 GLU A N 1
ATOM 1393 C CA . GLU A 1 175 ? -11.265 7.592 -17.417 1.00 36.03 175 GLU A CA 1
ATOM 1394 C C . GLU A 1 175 ? -10.880 6.101 -17.321 1.00 36.03 175 GLU A C 1
ATOM 1396 O O . GLU A 1 175 ? -10.933 5.519 -16.237 1.00 36.03 175 GLU A O 1
ATOM 1401 N N . GLN A 1 176 ? -10.395 5.498 -18.415 1.00 31.36 176 GLN A N 1
ATOM 1402 C CA . GLN A 1 176 ? -9.949 4.094 -18.448 1.00 31.36 176 GLN A CA 1
ATOM 1403 C C . GLN A 1 176 ? -8.652 3.862 -17.649 1.00 31.36 176 GLN A C 1
ATOM 1405 O O . GLN A 1 176 ? -8.458 2.802 -17.064 1.00 31.36 176 GLN A O 1
ATOM 1410 N N . LEU A 1 177 ? -7.792 4.878 -17.514 1.00 36.34 177 LEU A N 1
ATOM 1411 C CA . LEU A 1 177 ? -6.593 4.800 -16.666 1.00 36.34 177 LEU A CA 1
ATOM 1412 C C . LEU A 1 177 ? -6.917 4.615 -15.173 1.00 36.34 177 LEU A C 1
ATOM 1414 O O . LEU A 1 177 ? -6.055 4.172 -14.416 1.00 36.34 177 LEU A O 1
ATOM 1418 N N . GLY A 1 178 ? -8.141 4.945 -14.744 1.00 32.34 178 GLY A N 1
ATOM 1419 C CA . GLY A 1 178 ? -8.614 4.693 -13.384 1.00 32.34 178 GLY A CA 1
ATOM 1420 C C . GLY A 1 178 ? -8.960 3.222 -13.141 1.00 32.34 178 GLY A C 1
ATOM 1421 O O . GLY A 1 178 ? -8.521 2.655 -12.140 1.00 32.34 178 GLY A O 1
ATOM 1422 N N . SER A 1 179 ? -9.705 2.586 -14.057 1.00 33.25 179 SER A N 1
ATOM 1423 C CA . SER A 1 179 ? -10.201 1.204 -13.896 1.00 33.25 179 SER A CA 1
ATOM 1424 C C . SER A 1 179 ? -9.085 0.161 -13.749 1.00 33.25 179 SER A C 1
ATOM 1426 O O . SER A 1 179 ? -9.281 -0.853 -13.078 1.00 33.25 179 SER A O 1
ATOM 1428 N N . LEU A 1 180 ? -7.899 0.457 -14.288 1.00 38.09 180 LEU A N 1
ATOM 1429 C CA . LEU A 1 180 ? -6.696 -0.383 -14.282 1.00 38.09 180 LEU A CA 1
ATOM 1430 C C . LEU A 1 180 ? -6.251 -0.928 -12.909 1.00 38.09 180 LEU A C 1
ATOM 1432 O O . LEU A 1 180 ? -5.631 -1.986 -12.835 1.00 38.09 180 LEU A O 1
ATOM 1436 N N . TRP A 1 181 ? -6.525 -0.211 -11.816 1.00 39.81 181 TRP A N 1
ATOM 1437 C CA . TRP A 1 181 ? -5.826 -0.415 -10.534 1.00 39.81 181 TRP A CA 1
ATOM 1438 C C . TRP A 1 181 ? -6.598 -1.262 -9.511 1.00 39.81 181 TRP A C 1
ATOM 1440 O O . TRP A 1 181 ? -6.143 -1.434 -8.380 1.00 39.81 181 TRP A O 1
ATOM 1450 N N . ALA A 1 182 ? -7.768 -1.793 -9.878 1.00 31.88 182 ALA A N 1
ATOM 1451 C CA . ALA A 1 182 ? -8.645 -2.521 -8.956 1.00 31.88 182 ALA A CA 1
ATOM 1452 C C . ALA A 1 182 ? -8.187 -3.962 -8.628 1.00 31.88 182 ALA A C 1
ATOM 1454 O O . ALA A 1 182 ? -8.528 -4.467 -7.561 1.00 31.88 182 ALA A O 1
ATOM 1455 N N . ASN A 1 183 ? -7.396 -4.609 -9.496 1.00 29.69 183 ASN A N 1
ATOM 1456 C CA . ASN A 1 183 ? -7.072 -6.047 -9.405 1.00 29.69 183 ASN A CA 1
ATOM 1457 C C . ASN A 1 183 ? -5.662 -6.377 -8.855 1.00 29.69 183 ASN A C 1
ATOM 1459 O O . ASN A 1 183 ? -5.225 -7.528 -8.888 1.00 29.69 183 ASN A O 1
ATOM 1463 N N . LEU A 1 184 ? -4.934 -5.395 -8.315 1.00 36.91 184 LEU A N 1
ATOM 1464 C CA . LEU A 1 184 ? -3.520 -5.527 -7.919 1.00 36.91 184 LEU A CA 1
ATOM 1465 C C . LEU A 1 184 ? -3.296 -6.115 -6.506 1.00 36.91 184 LEU A C 1
ATOM 1467 O O . LEU A 1 184 ? -2.501 -5.588 -5.735 1.00 36.91 184 LEU A O 1
ATOM 1471 N N . GLN A 1 185 ? -3.973 -7.215 -6.151 1.00 30.34 185 GLN A N 1
ATOM 1472 C CA . GLN A 1 185 ? -3.777 -7.875 -4.842 1.00 30.34 185 GLN A CA 1
ATOM 1473 C C . GLN A 1 185 ? -2.800 -9.064 -4.829 1.00 30.34 185 GLN A C 1
ATOM 1475 O O . GLN A 1 185 ? -2.414 -9.481 -3.744 1.00 30.34 185 GLN A O 1
ATOM 1480 N N . ASN A 1 186 ? -2.372 -9.598 -5.982 1.00 27.19 186 ASN A N 1
ATOM 1481 C CA . ASN A 1 186 ? -1.489 -10.783 -6.025 1.00 27.19 186 ASN A CA 1
ATOM 1482 C C . ASN A 1 186 ? -0.356 -10.742 -7.067 1.00 27.19 186 ASN A C 1
ATOM 1484 O O . ASN A 1 186 ? 0.404 -11.702 -7.168 1.00 27.19 186 ASN A O 1
ATOM 1488 N N . TRP A 1 187 ? -0.224 -9.666 -7.850 1.00 27.86 187 TRP A N 1
ATOM 1489 C CA . TRP A 1 187 ? 0.717 -9.625 -8.972 1.00 27.86 187 TRP A CA 1
ATOM 1490 C C . TRP A 1 187 ? 1.619 -8.395 -8.885 1.00 27.86 187 TRP A C 1
ATOM 1492 O O . TRP A 1 187 ? 1.159 -7.257 -8.806 1.00 27.86 187 TRP A O 1
ATOM 1502 N N . LEU A 1 188 ? 2.927 -8.654 -8.890 1.00 30.22 188 LEU A N 1
ATOM 1503 C CA . LEU A 1 188 ? 3.996 -7.659 -8.875 1.00 30.22 188 LEU A CA 1
ATOM 1504 C C . LEU A 1 188 ? 4.162 -7.072 -10.289 1.00 30.22 188 LEU A C 1
ATOM 1506 O O . LEU A 1 188 ? 5.117 -7.373 -11.002 1.00 30.22 188 LEU A O 1
ATOM 1510 N N . VAL A 1 189 ? 3.165 -6.306 -10.719 1.00 35.44 189 VAL A N 1
ATOM 1511 C CA . VAL A 1 189 ? 3.042 -5.801 -12.088 1.00 35.44 189 VAL A CA 1
ATOM 1512 C C . VAL A 1 189 ? 4.049 -4.657 -12.316 1.00 35.44 189 VAL A C 1
ATOM 1514 O O . VAL A 1 189 ? 3.762 -3.492 -12.054 1.00 35.44 189 VAL A O 1
ATOM 1517 N N . VAL A 1 190 ? 5.221 -4.990 -12.888 1.00 33.38 190 VAL A N 1
ATOM 1518 C CA . VAL A 1 190 ? 5.665 -4.253 -14.097 1.00 33.38 190 VAL A CA 1
ATOM 1519 C C . VAL A 1 190 ? 4.440 -4.247 -15.015 1.00 33.38 190 VAL A C 1
ATOM 1521 O O . VAL A 1 190 ? 3.823 -5.302 -15.116 1.00 33.38 190 VAL A O 1
ATOM 1524 N N . MET A 1 191 ? 4.036 -3.132 -15.632 1.00 36.31 191 MET A N 1
ATOM 1525 C CA . MET A 1 191 ? 2.838 -3.115 -16.495 1.00 36.31 191 MET A CA 1
ATOM 1526 C C . MET A 1 191 ? 2.992 -4.097 -17.661 1.00 36.31 191 MET A C 1
ATOM 1528 O O . MET A 1 191 ? 3.756 -3.844 -18.586 1.00 36.31 191 MET A O 1
ATOM 1532 N N . LEU A 1 192 ? 2.313 -5.243 -17.548 1.00 32.12 192 LEU A N 1
ATOM 1533 C CA . LEU A 1 192 ? 2.560 -6.448 -18.332 1.00 32.12 192 LEU A CA 1
ATOM 1534 C C . LEU A 1 192 ? 1.370 -7.411 -18.228 1.00 32.12 192 LEU A C 1
ATOM 1536 O O . LEU A 1 192 ? 0.864 -7.643 -17.131 1.00 32.12 192 LEU A O 1
ATOM 1540 N N . LEU A 1 193 ? 1.056 -8.047 -19.358 1.00 25.42 193 LEU A N 1
ATOM 1541 C CA . LEU A 1 193 ? 0.123 -9.165 -19.541 1.00 25.42 193 LEU A CA 1
ATOM 1542 C C . LEU A 1 193 ? -1.380 -8.866 -19.345 1.00 25.42 193 LEU A C 1
ATOM 1544 O O . LEU A 1 193 ? -1.939 -8.948 -18.255 1.00 25.42 193 LEU A O 1
ATOM 1548 N N . GLU A 1 194 ? -2.021 -8.621 -20.494 1.00 28.19 194 GLU A N 1
ATOM 1549 C CA . GLU A 1 194 ? -3.272 -9.244 -20.986 1.00 28.19 194 GLU A CA 1
ATOM 1550 C C . GLU A 1 194 ? -4.595 -9.107 -20.206 1.00 28.19 194 GLU A C 1
ATOM 1552 O O . GLU A 1 194 ? -5.645 -9.405 -20.766 1.00 28.19 194 GLU A O 1
ATOM 1557 N N . VAL A 1 195 ? -4.616 -8.613 -18.967 1.00 31.95 195 VAL A N 1
ATOM 1558 C CA . VAL A 1 195 ? -5.863 -8.462 -18.175 1.00 31.95 195 VAL A CA 1
ATOM 1559 C C . VAL A 1 195 ? -6.477 -7.055 -18.312 1.00 31.95 195 VAL A C 1
ATOM 1561 O O . VAL A 1 195 ? -7.459 -6.718 -17.653 1.00 31.95 195 VAL A O 1
ATOM 1564 N N . LEU A 1 196 ? -5.891 -6.199 -19.154 1.00 38.03 196 LEU A N 1
ATOM 1565 C CA . LEU A 1 196 ? -6.197 -4.772 -19.232 1.00 38.03 196 LEU A CA 1
ATOM 1566 C C . LEU A 1 196 ? -6.346 -4.331 -20.693 1.00 38.03 196 LEU A C 1
ATOM 1568 O O . LEU A 1 196 ? -5.362 -4.040 -21.371 1.00 38.03 196 LEU A O 1
ATOM 1572 N N . GLU A 1 197 ? -7.593 -4.261 -21.164 1.00 37.66 197 GLU A N 1
ATOM 1573 C CA . GLU A 1 197 ? -7.937 -3.598 -22.426 1.00 37.66 197 GLU A CA 1
ATOM 1574 C C . GLU A 1 197 ? -7.449 -2.137 -22.385 1.00 37.66 197 GLU A C 1
ATOM 1576 O O . GLU A 1 197 ? -7.802 -1.392 -21.467 1.00 37.66 197 GLU A O 1
ATOM 1581 N N . GLY A 1 198 ? -6.634 -1.724 -23.363 1.00 50.09 198 GLY A N 1
ATOM 1582 C CA . GLY A 1 198 ? -6.104 -0.354 -23.455 1.00 50.09 198 GLY A CA 1
ATOM 1583 C C . GLY A 1 198 ? -4.581 -0.217 -23.584 1.00 50.09 198 GLY A C 1
ATOM 1584 O O . GLY A 1 198 ? -4.099 0.911 -23.652 1.00 50.09 198 GLY A O 1
ATOM 1585 N N . PHE A 1 199 ? -3.829 -1.320 -23.639 1.00 56.16 199 PHE A N 1
ATOM 1586 C CA . PHE A 1 199 ? -2.425 -1.327 -24.072 1.00 56.16 199 PHE A CA 1
ATOM 1587 C C . PHE A 1 199 ? -2.312 -1.833 -25.512 1.00 56.16 199 PHE A C 1
ATOM 1589 O O . PHE A 1 199 ? -3.008 -2.778 -25.878 1.00 56.16 199 PHE A O 1
ATOM 1596 N N . ASP A 1 200 ? -1.415 -1.237 -26.300 1.00 66.31 200 ASP A N 1
ATOM 1597 C CA . ASP A 1 200 ? -1.108 -1.714 -27.652 1.00 66.31 200 ASP A CA 1
ATOM 1598 C C . ASP A 1 200 ? -0.311 -3.036 -27.628 1.00 66.31 200 ASP A C 1
ATOM 1600 O O . ASP A 1 200 ? -0.561 -3.914 -28.444 1.00 66.31 200 ASP A O 1
ATOM 1604 N N . GLU A 1 201 ? 0.632 -3.190 -26.684 1.00 75.62 201 GLU A N 1
ATOM 1605 C CA . GLU A 1 201 ? 1.593 -4.307 -26.618 1.00 75.62 201 GLU A CA 1
ATOM 1606 C C . GLU A 1 201 ? 2.032 -4.628 -25.168 1.00 75.62 201 GLU A C 1
ATOM 1608 O O . GLU A 1 201 ? 2.031 -3.751 -24.299 1.00 75.62 201 GLU A O 1
ATOM 1613 N N . ALA A 1 202 ? 2.466 -5.873 -24.907 1.00 78.25 202 ALA A N 1
ATOM 1614 C CA . ALA A 1 202 ? 3.079 -6.319 -23.642 1.00 78.25 202 ALA A CA 1
ATOM 1615 C C . ALA A 1 202 ? 3.995 -7.555 -23.839 1.00 78.25 202 ALA A C 1
ATOM 1617 O O . ALA A 1 202 ? 3.821 -8.303 -24.796 1.00 78.25 202 ALA A O 1
ATOM 1618 N N . PHE A 1 203 ? 4.954 -7.809 -22.931 1.00 78.69 203 PHE A N 1
ATOM 1619 C CA . PHE A 1 203 ? 5.939 -8.908 -23.060 1.00 78.69 203 PHE A CA 1
ATOM 1620 C C . PHE A 1 203 ? 6.380 -9.488 -21.709 1.00 78.69 203 PHE A C 1
ATOM 1622 O O . PHE A 1 203 ? 6.604 -8.720 -20.786 1.00 78.69 203 PHE A O 1
ATOM 1629 N N . ASN A 1 204 ? 6.574 -10.801 -21.534 1.00 83.25 204 ASN A N 1
ATOM 1630 C CA . ASN A 1 204 ? 6.979 -11.326 -20.218 1.00 83.25 204 ASN A CA 1
ATOM 1631 C C . ASN A 1 204 ? 8.476 -11.096 -19.911 1.00 83.25 204 ASN A C 1
ATOM 1633 O O . ASN A 1 204 ? 9.328 -11.881 -20.312 1.00 83.25 204 ASN A O 1
ATOM 1637 N N . TYR A 1 205 ? 8.800 -10.084 -19.097 1.00 83.38 205 TYR A N 1
ATOM 1638 C CA . TYR A 1 205 ? 10.176 -9.745 -18.690 1.00 83.38 205 TYR A CA 1
ATOM 1639 C C . TYR A 1 205 ? 10.962 -10.890 -18.020 1.00 83.38 205 TYR A C 1
ATOM 1641 O O . TYR A 1 205 ? 12.182 -10.807 -17.932 1.00 83.38 205 TYR A O 1
ATOM 1649 N N . LYS A 1 206 ? 10.291 -11.939 -17.519 1.00 84.56 206 LYS A N 1
ATOM 1650 C CA . LYS A 1 206 ? 10.946 -13.132 -16.946 1.00 84.56 206 LYS A CA 1
ATOM 1651 C C . LYS A 1 206 ? 11.388 -14.151 -18.000 1.00 84.56 206 LYS A C 1
ATOM 1653 O O . LYS A 1 206 ? 12.161 -15.048 -17.677 1.00 84.56 206 LYS A O 1
ATOM 1658 N N . GLU A 1 207 ? 10.864 -14.038 -19.216 1.00 86.38 207 GLU A N 1
ATOM 1659 C CA . GLU A 1 207 ? 11.198 -14.871 -20.377 1.00 86.38 207 GLU A CA 1
ATOM 1660 C C . GLU A 1 207 ? 12.180 -14.155 -21.322 1.00 86.38 207 GLU A C 1
ATOM 1662 O O . GLU A 1 207 ? 12.837 -14.801 -22.135 1.00 86.38 207 GLU A O 1
ATOM 1667 N N . GLU A 1 208 ? 12.347 -12.836 -21.181 1.00 86.94 208 GLU A N 1
ATOM 1668 C CA . GLU A 1 208 ? 13.359 -12.071 -21.909 1.00 86.94 208 GLU A CA 1
ATOM 1669 C C . GLU A 1 208 ? 14.761 -12.291 -21.331 1.00 86.94 208 GLU A C 1
ATOM 1671 O O . GLU A 1 208 ? 15.040 -11.979 -20.174 1.00 86.94 208 GLU A O 1
ATOM 1676 N N . HIS A 1 209 ? 15.683 -12.763 -22.170 1.00 90.56 209 HIS A N 1
ATOM 1677 C CA . HIS A 1 209 ? 17.110 -12.828 -21.835 1.00 90.56 209 HIS A CA 1
ATOM 1678 C C . HIS A 1 209 ? 17.829 -11.475 -21.970 1.00 90.56 209 HIS A C 1
ATOM 1680 O O . HIS A 1 209 ? 18.919 -11.309 -21.427 1.00 90.56 209 HIS A O 1
ATOM 1686 N N . ASP A 1 210 ? 17.236 -10.526 -22.697 1.00 92.56 210 ASP A N 1
ATOM 1687 C CA . ASP A 1 210 ? 17.778 -9.189 -22.937 1.00 92.56 210 ASP A CA 1
ATOM 1688 C C . ASP A 1 210 ? 16.633 -8.162 -22.950 1.00 92.56 210 ASP A C 1
ATOM 1690 O O . ASP A 1 210 ? 15.830 -8.099 -23.885 1.00 92.56 210 ASP A O 1
ATOM 1694 N N . LEU A 1 211 ? 16.561 -7.356 -21.887 1.00 90.62 211 LEU A N 1
ATOM 1695 C CA . LEU A 1 211 ? 15.543 -6.317 -21.728 1.00 90.62 211 LEU A CA 1
ATOM 1696 C C . LEU A 1 211 ? 15.746 -5.135 -22.688 1.00 90.62 211 LEU A C 1
ATOM 1698 O O . LEU A 1 211 ? 14.763 -4.512 -23.076 1.00 90.62 211 LEU A O 1
ATOM 1702 N N . ASP A 1 212 ? 16.979 -4.825 -23.099 1.00 91.56 212 ASP A N 1
ATOM 1703 C CA . ASP A 1 212 ? 17.248 -3.763 -24.076 1.00 91.56 212 ASP A CA 1
ATOM 1704 C C . ASP A 1 212 ? 16.744 -4.178 -25.463 1.00 91.56 212 ASP A C 1
ATOM 1706 O O . ASP A 1 212 ? 16.013 -3.428 -26.116 1.00 91.56 212 ASP A O 1
ATOM 1710 N N . ALA A 1 213 ? 17.050 -5.412 -25.875 1.00 93.06 213 ALA A N 1
ATOM 1711 C CA . ALA A 1 213 ? 16.504 -5.983 -27.098 1.00 93.06 213 ALA A CA 1
ATOM 1712 C C . ALA A 1 213 ? 14.970 -6.041 -27.053 1.00 93.06 213 ALA A C 1
ATOM 1714 O O . ALA A 1 213 ? 14.327 -5.623 -28.016 1.00 93.06 213 ALA A O 1
ATOM 1715 N N . ALA A 1 214 ? 14.374 -6.500 -25.945 1.00 89.50 214 ALA A N 1
ATOM 1716 C CA . ALA A 1 214 ? 12.923 -6.546 -25.780 1.00 89.50 214 ALA A CA 1
ATOM 1717 C C . ALA A 1 214 ? 12.280 -5.163 -25.948 1.00 89.50 214 ALA A C 1
ATOM 1719 O O . ALA A 1 214 ? 11.397 -4.994 -26.789 1.00 89.50 214 ALA A O 1
ATOM 1720 N N . LEU A 1 215 ? 12.772 -4.153 -25.226 1.00 87.62 215 LEU A N 1
ATOM 1721 C CA . LEU A 1 215 ? 12.253 -2.787 -25.303 1.00 87.62 215 LEU A CA 1
ATOM 1722 C C . LEU A 1 215 ? 12.383 -2.198 -26.713 1.00 87.62 215 LEU A C 1
ATOM 1724 O O . LEU A 1 215 ? 11.444 -1.556 -27.176 1.00 87.62 215 LEU A O 1
ATOM 1728 N N . LYS A 1 216 ? 13.470 -2.474 -27.444 1.00 89.88 216 LYS A N 1
ATOM 1729 C CA . LYS A 1 216 ? 13.639 -2.033 -28.843 1.00 89.88 216 LYS A CA 1
ATOM 1730 C C . LYS A 1 216 ? 12.638 -2.651 -29.819 1.00 89.88 216 LYS A C 1
ATOM 1732 O O . LYS A 1 216 ? 12.303 -1.996 -30.805 1.00 89.88 216 LYS A O 1
ATOM 1737 N N . ARG A 1 217 ? 12.138 -3.871 -29.565 1.00 88.06 217 ARG A N 1
ATOM 1738 C CA . ARG A 1 217 ? 11.089 -4.492 -30.403 1.00 88.06 217 ARG A CA 1
ATOM 1739 C C . ARG A 1 217 ? 9.769 -3.720 -30.316 1.00 88.06 217 ARG A C 1
ATOM 1741 O O . ARG A 1 217 ? 9.118 -3.546 -31.339 1.00 88.06 217 ARG A O 1
ATOM 1748 N N . TYR A 1 218 ? 9.409 -3.237 -29.124 1.00 82.31 218 TYR A N 1
ATOM 1749 C CA . TYR A 1 218 ? 8.149 -2.520 -28.874 1.00 82.31 218 TYR A CA 1
ATOM 1750 C C . TYR A 1 218 ? 8.265 -0.997 -29.031 1.00 82.31 218 TYR A C 1
ATOM 1752 O O . TYR A 1 218 ? 7.314 -0.339 -29.443 1.00 82.31 218 TYR A O 1
ATOM 1760 N N . PHE A 1 219 ? 9.444 -0.429 -28.764 1.00 83.56 219 PHE A N 1
ATOM 1761 C CA . PHE A 1 219 ? 9.723 1.007 -28.827 1.00 83.56 219 PHE A CA 1
ATOM 1762 C C . PHE A 1 219 ? 10.866 1.320 -29.812 1.00 83.56 219 PHE A C 1
ATOM 1764 O O . PHE A 1 219 ? 11.897 1.865 -29.411 1.00 83.56 219 PHE A O 1
ATOM 1771 N N . PRO A 1 220 ? 10.711 1.042 -31.124 1.00 85.69 220 PRO A N 1
ATOM 1772 C CA . PRO A 1 220 ? 11.769 1.259 -32.119 1.00 85.69 220 PRO A CA 1
ATOM 1773 C C . PRO A 1 220 ? 12.145 2.739 -32.318 1.00 85.69 220 PRO A C 1
ATOM 1775 O O . PRO A 1 220 ? 13.179 3.039 -32.908 1.00 85.69 220 PRO A O 1
ATOM 1778 N N . GLN A 1 221 ? 11.316 3.674 -31.836 1.00 83.56 221 GLN A N 1
ATOM 1779 C CA . GLN A 1 221 ? 11.588 5.119 -31.823 1.00 83.56 221 GLN A CA 1
ATOM 1780 C C . GLN A 1 221 ? 11.993 5.643 -30.430 1.00 83.56 221 GLN A C 1
ATOM 1782 O O . GLN A 1 221 ? 12.086 6.858 -30.238 1.00 83.56 221 GLN A O 1
ATOM 1787 N N . GLY A 1 222 ? 12.217 4.741 -29.471 1.00 83.44 222 GLY A N 1
ATOM 1788 C CA . GLY A 1 222 ? 12.447 5.033 -28.059 1.00 83.44 222 GLY A CA 1
ATOM 1789 C C . GLY A 1 222 ? 11.172 5.354 -27.269 1.00 83.44 222 GLY A C 1
ATOM 1790 O O . GLY A 1 222 ? 10.085 5.524 -27.820 1.00 83.44 222 GLY A O 1
ATOM 1791 N N . ILE A 1 223 ? 11.325 5.439 -25.950 1.00 83.06 223 ILE A N 1
ATOM 1792 C CA . ILE A 1 223 ? 10.259 5.618 -24.961 1.00 83.06 223 ILE A CA 1
ATOM 1793 C C . ILE A 1 223 ? 10.138 7.108 -24.611 1.00 83.06 223 ILE A C 1
ATOM 1795 O O . ILE A 1 223 ? 11.094 7.712 -24.123 1.00 83.06 223 ILE A O 1
ATOM 1799 N N . ASP A 1 224 ? 8.971 7.720 -24.844 1.00 77.94 224 ASP A N 1
ATOM 1800 C CA . ASP A 1 224 ? 8.735 9.129 -24.485 1.00 77.94 224 ASP A CA 1
ATOM 1801 C C . ASP A 1 224 ? 8.594 9.333 -22.968 1.00 77.94 224 ASP A C 1
ATOM 1803 O O . ASP A 1 224 ? 9.110 10.307 -22.426 1.00 77.94 224 ASP A O 1
ATOM 1807 N N . VAL A 1 225 ? 7.876 8.443 -22.271 1.00 79.94 225 VAL A N 1
ATOM 1808 C CA . VAL A 1 225 ? 7.620 8.532 -20.822 1.00 79.94 225 VAL A CA 1
ATOM 1809 C C . VAL A 1 225 ? 7.599 7.142 -20.204 1.00 79.94 225 VAL A C 1
ATOM 1811 O O . VAL A 1 225 ? 7.008 6.226 -20.770 1.00 79.94 225 VAL A O 1
ATOM 1814 N N . TYR A 1 226 ? 8.175 7.011 -19.011 1.00 80.81 226 TYR A N 1
ATOM 1815 C CA . TYR A 1 226 ? 8.170 5.772 -18.240 1.00 80.81 226 TYR A CA 1
ATOM 1816 C C . TYR A 1 226 ? 7.659 5.999 -16.810 1.00 80.81 226 TYR A C 1
ATOM 1818 O O . TYR A 1 226 ? 8.044 6.965 -16.145 1.00 80.81 226 TYR A O 1
ATOM 1826 N N . PHE A 1 227 ? 6.789 5.106 -16.336 1.00 79.38 227 PHE A N 1
ATOM 1827 C CA . PHE A 1 227 ? 6.299 5.074 -14.956 1.00 79.38 227 PHE A CA 1
ATOM 1828 C C . PHE A 1 227 ? 7.008 3.945 -14.211 1.00 79.38 227 PHE A C 1
ATOM 1830 O O . PHE A 1 227 ? 6.827 2.769 -14.521 1.00 79.38 227 PHE A O 1
ATOM 1837 N N . GLU A 1 228 ? 7.847 4.316 -13.251 1.00 84.50 228 GLU A N 1
ATOM 1838 C CA . GLU A 1 228 ? 8.768 3.404 -12.584 1.00 84.50 228 GLU A CA 1
ATOM 1839 C C . GLU A 1 228 ? 8.190 2.925 -11.242 1.00 84.50 228 GLU A C 1
ATOM 1841 O O . GLU A 1 228 ? 7.932 3.718 -10.333 1.00 84.50 228 GLU A O 1
ATOM 1846 N N . HIS A 1 229 ? 8.002 1.610 -11.128 1.00 83.44 229 HIS A N 1
ATOM 1847 C CA . HIS A 1 229 ? 7.489 0.907 -9.948 1.00 83.44 229 HIS A CA 1
ATOM 1848 C C . HIS A 1 229 ? 8.449 -0.179 -9.417 1.00 83.44 229 HIS A C 1
ATOM 1850 O O . HIS A 1 229 ? 8.294 -0.644 -8.285 1.00 83.44 229 HIS A O 1
ATOM 1856 N N . VAL A 1 230 ? 9.435 -0.596 -10.213 1.00 86.81 230 VAL A N 1
ATOM 1857 C CA . VAL A 1 230 ? 10.197 -1.846 -10.095 1.00 86.81 230 VAL A CA 1
ATOM 1858 C C . VAL A 1 230 ? 11.694 -1.611 -9.922 1.00 86.81 230 VAL A C 1
ATOM 1860 O O . VAL A 1 230 ? 12.276 -2.236 -9.034 1.00 86.81 230 VAL A O 1
ATOM 1863 N N . GLY A 1 231 ? 12.308 -0.681 -10.649 1.00 89.62 231 GLY A N 1
ATOM 1864 C CA . GLY A 1 231 ? 13.734 -0.363 -10.549 1.00 89.62 231 GLY A CA 1
ATOM 1865 C C . GLY A 1 231 ? 14.658 -1.477 -11.062 1.00 89.62 231 GLY A C 1
ATOM 1866 O O . GLY A 1 231 ? 14.225 -2.418 -11.729 1.00 89.62 231 GLY A O 1
ATOM 1867 N N . GLY A 1 232 ? 15.942 -1.399 -10.701 1.00 90.69 232 GLY A N 1
ATOM 1868 C CA . GLY A 1 232 ? 16.939 -2.416 -11.050 1.00 90.69 232 GLY A CA 1
ATOM 1869 C C . GLY A 1 232 ? 17.217 -2.493 -12.554 1.00 90.69 232 GLY A C 1
ATOM 1870 O O . GLY A 1 232 ? 17.255 -1.474 -13.237 1.00 90.69 232 GLY A O 1
ATOM 1871 N N . GLU A 1 233 ? 17.396 -3.707 -13.072 1.00 91.00 233 GLU A N 1
ATOM 1872 C CA . GLU A 1 233 ? 17.770 -3.953 -14.474 1.00 91.00 233 GLU A CA 1
ATOM 1873 C C . GLU A 1 233 ? 16.737 -3.425 -15.480 1.00 91.00 233 GLU A C 1
ATOM 1875 O O . GLU A 1 233 ? 17.119 -2.955 -16.547 1.00 91.00 233 GLU A O 1
ATOM 1880 N N . MET A 1 234 ? 15.447 -3.409 -15.120 1.00 90.81 234 ME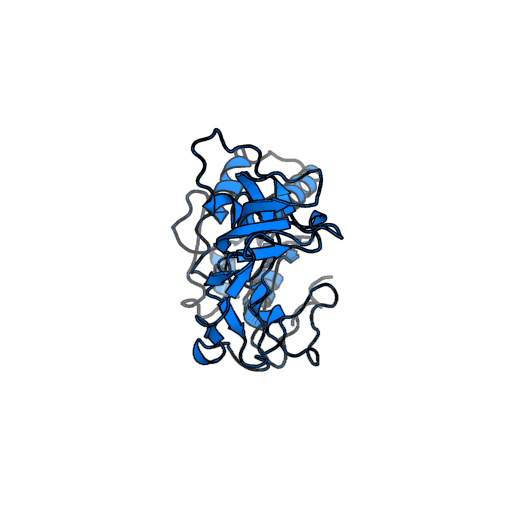T A N 1
ATOM 1881 C CA . MET A 1 234 ? 14.404 -2.791 -15.948 1.00 90.81 234 MET A CA 1
ATOM 1882 C C . MET A 1 234 ? 14.602 -1.274 -16.068 1.00 90.81 234 MET A C 1
ATOM 1884 O O . MET A 1 234 ? 14.453 -0.728 -17.155 1.00 90.81 234 MET A O 1
ATOM 1888 N N . LEU A 1 235 ? 14.995 -0.589 -14.987 1.00 91.06 235 LEU A N 1
ATOM 1889 C CA . LEU A 1 235 ? 15.291 0.847 -15.028 1.00 91.06 235 LEU A CA 1
ATOM 1890 C C . LEU A 1 235 ? 16.534 1.141 -15.866 1.00 91.06 235 LEU A C 1
ATOM 1892 O O . LEU A 1 235 ? 16.510 2.054 -16.688 1.00 91.06 235 LEU A O 1
ATOM 1896 N N . ASP A 1 236 ? 17.602 0.360 -15.674 1.00 91.31 236 ASP A N 1
ATOM 1897 C CA . ASP A 1 236 ? 18.824 0.478 -16.472 1.00 91.31 236 ASP A CA 1
ATOM 1898 C C . ASP A 1 236 ? 18.497 0.278 -17.976 1.00 91.31 236 ASP A C 1
ATOM 1900 O O . ASP A 1 236 ? 18.886 1.106 -18.802 1.00 91.31 236 ASP A O 1
ATOM 1904 N N . ALA A 1 237 ? 17.714 -0.748 -18.338 1.00 91.00 237 ALA A N 1
ATOM 1905 C CA . ALA A 1 237 ? 17.339 -1.058 -19.723 1.00 91.00 237 ALA A CA 1
ATOM 1906 C C . ALA A 1 237 ? 16.353 -0.051 -20.346 1.00 91.00 237 ALA A C 1
ATOM 1908 O O . ALA A 1 237 ? 16.548 0.386 -21.482 1.00 91.00 237 ALA A O 1
ATOM 1909 N N . VAL A 1 238 ? 15.323 0.384 -19.612 1.00 89.62 238 VAL A N 1
ATOM 1910 C CA . VAL A 1 238 ? 14.430 1.460 -20.072 1.00 89.62 238 VAL A CA 1
ATOM 1911 C C . VAL A 1 238 ? 15.222 2.734 -20.291 1.00 89.62 238 VAL A C 1
ATOM 1913 O O . VAL A 1 238 ? 15.034 3.402 -21.306 1.00 89.62 238 VAL A O 1
ATOM 1916 N N . ARG A 1 239 ? 16.156 3.059 -19.392 1.00 87.06 239 ARG A N 1
ATOM 1917 C CA . ARG A 1 239 ? 16.873 4.325 -19.459 1.00 87.06 239 ARG A CA 1
ATOM 1918 C C . ARG A 1 239 ? 17.674 4.490 -20.751 1.00 87.06 239 ARG A C 1
ATOM 1920 O O . ARG A 1 239 ? 17.643 5.594 -21.289 1.00 87.06 239 ARG A O 1
ATOM 1927 N N . VAL A 1 240 ? 18.320 3.449 -21.283 1.00 90.69 240 VAL A N 1
ATOM 1928 C CA . VAL A 1 240 ? 19.042 3.548 -22.574 1.00 90.69 240 VAL A CA 1
ATOM 1929 C C . VAL A 1 240 ? 18.113 3.611 -23.795 1.00 90.69 240 VAL A C 1
ATOM 1931 O O . VAL A 1 240 ? 18.554 3.992 -24.874 1.00 90.69 240 VAL A O 1
ATOM 1934 N N . ASN A 1 241 ? 16.830 3.287 -23.614 1.00 88.94 241 ASN A N 1
ATOM 1935 C CA . ASN A 1 241 ? 15.789 3.330 -24.641 1.00 88.94 241 ASN A CA 1
ATOM 1936 C C . ASN A 1 241 ? 14.860 4.552 -24.526 1.00 88.94 241 ASN A C 1
ATOM 1938 O O . ASN A 1 241 ? 13.945 4.699 -25.333 1.00 88.94 241 ASN A O 1
ATOM 1942 N N . MET A 1 242 ? 15.075 5.449 -23.557 1.00 86.81 242 MET A N 1
ATOM 1943 C CA . MET A 1 242 ? 14.334 6.712 -23.456 1.00 86.81 242 MET A CA 1
ATOM 1944 C C . MET A 1 242 ? 14.706 7.671 -24.594 1.00 86.81 242 MET A C 1
ATOM 1946 O O . MET A 1 242 ? 15.874 7.797 -24.962 1.00 86.81 242 MET A O 1
ATOM 1950 N N . ARG A 1 243 ? 13.718 8.419 -25.089 1.00 85.12 243 ARG A N 1
ATOM 1951 C CA . ARG A 1 243 ? 13.927 9.561 -25.994 1.00 85.12 243 ARG A CA 1
ATOM 1952 C C . ARG A 1 243 ? 14.538 10.745 -25.238 1.00 85.12 243 ARG A C 1
ATOM 1954 O O . ARG A 1 243 ? 14.411 10.847 -24.014 1.00 85.12 243 ARG A O 1
ATOM 1961 N N . GLU A 1 244 ? 15.189 11.655 -25.964 1.00 82.69 244 GLU A N 1
ATOM 1962 C CA . GLU A 1 244 ? 15.752 12.883 -25.386 1.00 82.69 244 GLU A CA 1
ATOM 1963 C C . GLU A 1 244 ? 14.696 13.652 -24.575 1.00 82.69 244 GLU A C 1
ATOM 1965 O O . GLU A 1 244 ? 13.551 13.816 -24.996 1.00 82.69 244 GLU A O 1
ATOM 1970 N N . HIS A 1 245 ? 15.084 14.094 -23.376 1.00 80.62 245 HIS A N 1
ATOM 1971 C CA . HIS A 1 245 ? 14.215 14.756 -22.390 1.00 80.62 245 HIS A CA 1
ATOM 1972 C C . HIS A 1 245 ? 12.981 13.954 -21.914 1.00 80.62 245 HIS A C 1
ATOM 1974 O O . HIS A 1 245 ? 12.146 14.501 -21.185 1.00 80.62 245 HIS A O 1
ATOM 1980 N N . GLY A 1 246 ? 12.874 12.665 -22.257 1.00 77.38 246 GLY A N 1
ATOM 1981 C CA . GLY A 1 246 ? 11.790 11.787 -21.826 1.00 77.38 246 GLY A CA 1
ATOM 1982 C C . GLY A 1 246 ? 11.755 11.613 -20.297 1.00 77.38 246 GLY A C 1
ATOM 1983 O O . GLY A 1 246 ? 12.750 11.185 -19.705 1.00 77.38 246 GLY A O 1
ATOM 1984 N N . PRO A 1 247 ? 10.653 11.961 -19.605 1.00 79.00 247 PRO A N 1
ATOM 1985 C CA . PRO A 1 247 ? 10.588 11.867 -18.152 1.00 79.00 247 PRO A CA 1
ATOM 1986 C C . PRO A 1 247 ? 10.370 10.442 -17.636 1.00 79.00 247 PRO A C 1
ATOM 1988 O O . PRO A 1 247 ? 9.587 9.666 -18.184 1.00 79.00 247 PRO A O 1
ATOM 1991 N N . ILE A 1 248 ? 10.976 10.167 -16.480 1.00 81.50 248 ILE A N 1
ATOM 1992 C CA . ILE A 1 248 ? 10.699 8.986 -15.660 1.00 81.50 248 ILE A CA 1
ATOM 1993 C C . ILE A 1 248 ? 9.951 9.438 -14.400 1.00 81.50 248 ILE A C 1
ATOM 1995 O O . ILE A 1 248 ? 10.453 10.256 -13.625 1.00 81.50 248 ILE A O 1
ATOM 1999 N N . ALA A 1 249 ? 8.739 8.927 -14.198 1.00 79.62 249 ALA A N 1
ATOM 2000 C CA . ALA A 1 249 ? 7.934 9.163 -13.005 1.00 79.62 249 ALA A CA 1
ATOM 2001 C C . ALA A 1 249 ? 8.161 8.021 -12.004 1.00 79.62 249 ALA A C 1
ATOM 2003 O O . ALA A 1 249 ? 7.603 6.938 -12.152 1.00 79.62 249 ALA A O 1
ATOM 2004 N N . VAL A 1 250 ? 9.007 8.253 -10.996 1.00 84.06 250 VAL A N 1
ATOM 2005 C CA . VAL A 1 250 ? 9.366 7.231 -9.999 1.00 84.06 250 VAL A CA 1
ATOM 2006 C C . VAL A 1 250 ? 8.308 7.150 -8.899 1.00 84.06 250 VAL A C 1
ATOM 2008 O O . VAL A 1 250 ? 8.271 7.986 -7.997 1.00 84.06 250 VAL A O 1
ATOM 2011 N N . CYS A 1 251 ? 7.469 6.116 -8.966 1.00 81.31 251 CYS A N 1
ATOM 2012 C CA . CYS A 1 251 ? 6.525 5.727 -7.921 1.00 81.31 251 CYS A CA 1
ATOM 2013 C C . CYS A 1 251 ? 7.151 4.737 -6.920 1.00 81.31 251 CYS A C 1
ATOM 2015 O O . CYS A 1 251 ? 6.830 4.779 -5.731 1.00 81.31 251 CYS A O 1
ATOM 2017 N N . GLY A 1 252 ? 8.022 3.831 -7.373 1.00 83.44 252 GLY A N 1
ATOM 2018 C CA . GLY A 1 252 ? 8.622 2.794 -6.531 1.00 83.44 252 GLY A CA 1
ATOM 2019 C C . GLY A 1 252 ? 9.762 2.044 -7.216 1.00 83.44 252 GLY A C 1
ATOM 2020 O O . GLY A 1 252 ? 10.035 2.253 -8.391 1.00 83.44 252 GLY A O 1
ATOM 2021 N N . MET A 1 253 ? 10.439 1.169 -6.469 1.00 88.38 253 MET A N 1
ATOM 2022 C CA . MET A 1 253 ? 11.529 0.322 -6.980 1.00 88.38 253 MET A CA 1
ATOM 2023 C C . MET A 1 253 ? 11.479 -1.070 -6.339 1.00 88.38 253 MET A C 1
ATOM 2025 O O . MET A 1 253 ? 12.392 -1.484 -5.622 1.00 88.38 253 MET A O 1
ATOM 2029 N N . ILE A 1 254 ? 10.363 -1.776 -6.530 1.00 87.69 254 ILE A N 1
ATOM 2030 C CA . ILE A 1 254 ? 10.002 -2.962 -5.743 1.00 87.69 254 ILE A CA 1
ATOM 2031 C C . ILE A 1 254 ? 11.015 -4.120 -5.802 1.00 87.69 254 ILE A C 1
ATOM 2033 O O . ILE A 1 254 ? 11.138 -4.863 -4.827 1.00 87.69 254 ILE A O 1
ATOM 2037 N N . SER A 1 255 ? 11.805 -4.236 -6.879 1.00 88.12 255 SER A N 1
ATOM 2038 C CA . SER A 1 255 ? 12.884 -5.235 -6.990 1.00 88.12 255 SER A CA 1
ATOM 2039 C C . SER A 1 255 ? 13.984 -5.037 -5.937 1.00 88.12 255 SER A C 1
ATOM 2041 O O . SER A 1 255 ? 14.631 -5.994 -5.520 1.00 88.12 255 SER A O 1
ATOM 2043 N N . GLN A 1 256 ? 14.155 -3.804 -5.453 1.00 86.62 256 GLN A N 1
ATOM 2044 C CA . GLN A 1 256 ? 15.225 -3.402 -4.542 1.00 86.62 256 GLN A CA 1
ATOM 2045 C C . GLN A 1 256 ? 14.840 -3.536 -3.057 1.00 86.62 256 GLN A C 1
ATOM 2047 O O . GLN A 1 256 ? 15.696 -3.453 -2.176 1.00 86.62 256 GLN A O 1
ATOM 2052 N N . TYR A 1 257 ? 13.553 -3.737 -2.743 1.00 84.75 257 TYR A N 1
ATOM 2053 C CA . TYR A 1 257 ? 13.041 -3.616 -1.367 1.00 84.75 257 TYR A CA 1
ATOM 2054 C C . TYR A 1 257 ? 13.552 -4.718 -0.428 1.00 84.75 257 TYR A C 1
ATOM 2056 O O . TYR A 1 257 ? 13.681 -4.488 0.772 1.00 84.75 257 TYR A O 1
ATOM 2064 N N . ASN A 1 258 ? 13.857 -5.901 -0.966 1.00 82.50 258 ASN A N 1
ATOM 2065 C CA . ASN A 1 258 ? 14.353 -7.047 -0.197 1.00 82.50 258 ASN A CA 1
ATOM 2066 C C . ASN A 1 258 ? 15.884 -7.184 -0.216 1.00 82.50 258 ASN A C 1
ATOM 2068 O O . ASN A 1 258 ? 16.412 -8.064 0.462 1.00 82.50 258 ASN A O 1
ATOM 2072 N N . LEU A 1 259 ? 16.597 -6.338 -0.970 1.00 81.94 259 LEU A N 1
ATOM 2073 C CA . LEU A 1 259 ? 18.053 -6.414 -1.071 1.00 81.94 259 LEU A CA 1
ATOM 2074 C C . LEU A 1 259 ? 18.725 -5.747 0.145 1.00 81.94 259 LEU A C 1
ATOM 2076 O O . LEU A 1 259 ? 18.322 -4.636 0.531 1.00 81.94 259 LEU A O 1
ATOM 2080 N N . PRO A 1 260 ? 19.754 -6.385 0.746 1.00 76.50 260 PRO A N 1
ATOM 2081 C CA . PRO A 1 260 ? 20.519 -5.787 1.839 1.00 76.50 260 PRO A CA 1
ATOM 2082 C C . PRO A 1 260 ? 21.215 -4.502 1.374 1.00 76.50 260 PRO A C 1
ATOM 2084 O O . PRO A 1 260 ? 21.103 -3.478 2.045 1.00 76.50 260 PRO A O 1
ATOM 2087 N N . ASP A 1 261 ? 21.801 -4.531 0.175 1.00 80.38 261 ASP A N 1
ATOM 2088 C CA . ASP A 1 261 ? 22.346 -3.372 -0.529 1.00 80.38 261 ASP A CA 1
ATOM 2089 C C . ASP A 1 261 ? 21.560 -3.145 -1.842 1.00 80.38 261 ASP A C 1
ATOM 2091 O O . ASP A 1 261 ? 21.543 -4.041 -2.693 1.00 80.38 261 ASP A O 1
ATOM 2095 N N . PRO A 1 262 ? 20.822 -2.028 -2.001 1.00 80.69 262 PRO A N 1
ATOM 2096 C CA . PRO A 1 262 ? 20.082 -1.721 -3.224 1.00 80.69 262 PRO A CA 1
ATOM 2097 C C . PRO A 1 262 ? 21.025 -1.369 -4.369 1.00 80.69 262 PRO A C 1
ATOM 2099 O O . PRO A 1 262 ? 21.949 -0.576 -4.204 1.00 80.69 262 PRO A O 1
ATOM 2102 N N . GLN A 1 263 ? 20.733 -1.864 -5.567 1.00 83.12 263 GLN A N 1
ATOM 2103 C CA . GLN A 1 263 ? 21.461 -1.448 -6.757 1.00 83.12 263 GLN A CA 1
ATOM 2104 C C . GLN A 1 263 ? 21.081 -0.008 -7.124 1.00 83.12 263 GLN A C 1
ATOM 2106 O O . GLN A 1 263 ? 19.913 0.306 -7.360 1.00 83.12 263 GLN A O 1
ATOM 2111 N N . GLY A 1 264 ? 22.084 0.869 -7.184 1.00 83.69 264 GLY A N 1
ATOM 2112 C CA . GLY A 1 264 ? 21.946 2.196 -7.778 1.00 83.69 264 GLY A CA 1
ATOM 2113 C C . GLY A 1 264 ? 21.789 2.132 -9.302 1.00 83.69 264 GLY A C 1
ATOM 2114 O O . GLY A 1 264 ? 22.160 1.144 -9.934 1.00 83.69 264 GLY A O 1
ATOM 2115 N N . ILE A 1 265 ? 21.270 3.213 -9.889 1.00 85.62 265 ILE A N 1
ATOM 2116 C CA . ILE A 1 265 ? 21.133 3.373 -11.347 1.00 85.62 265 ILE A CA 1
ATOM 2117 C C . ILE A 1 265 ? 22.530 3.411 -11.975 1.00 85.62 265 ILE A C 1
ATOM 2119 O O . ILE A 1 265 ? 23.337 4.277 -11.628 1.00 85.62 265 ILE A O 1
ATOM 2123 N N . LYS A 1 266 ? 22.820 2.502 -12.910 1.00 87.12 266 LYS A N 1
ATOM 2124 C CA . LYS A 1 266 ? 24.182 2.306 -13.439 1.00 87.12 266 LYS A CA 1
ATOM 2125 C C . LYS A 1 266 ? 24.535 3.289 -14.556 1.00 87.12 266 LYS A C 1
ATOM 2127 O O . LYS A 1 266 ? 25.701 3.623 -14.747 1.00 87.12 266 LYS A O 1
ATOM 2132 N N . ASN A 1 267 ? 23.534 3.776 -15.286 1.00 83.44 267 ASN A N 1
ATOM 2133 C CA . ASN A 1 267 ? 23.692 4.580 -16.501 1.00 83.44 267 ASN A CA 1
ATOM 2134 C C . ASN A 1 267 ? 23.294 6.059 -16.345 1.00 83.44 267 ASN A C 1
ATOM 2136 O O . ASN A 1 267 ? 23.033 6.734 -17.338 1.00 83.44 267 ASN A O 1
ATOM 2140 N N . LEU A 1 268 ? 23.309 6.608 -15.124 1.00 79.88 268 LEU A N 1
ATOM 2141 C CA . LEU A 1 268 ? 22.936 8.009 -14.866 1.00 79.88 268 LEU A CA 1
ATOM 2142 C C . LEU A 1 268 ? 23.792 9.034 -15.648 1.00 79.88 268 LEU A C 1
ATOM 2144 O O . LEU A 1 268 ? 23.311 10.113 -15.978 1.00 79.88 268 LEU A O 1
ATOM 2148 N N . MET A 1 269 ? 25.033 8.688 -16.009 1.00 76.12 269 MET A N 1
ATOM 2149 C CA . MET A 1 269 ? 25.897 9.519 -16.869 1.00 76.12 269 MET A CA 1
ATOM 2150 C C . MET A 1 269 ? 25.391 9.663 -18.315 1.00 76.12 269 MET A C 1
ATOM 2152 O O . MET A 1 269 ? 25.906 10.494 -19.052 1.00 76.12 269 MET A O 1
ATOM 2156 N N . GLN A 1 270 ? 24.385 8.886 -18.722 1.00 70.81 270 GLN A N 1
ATOM 2157 C CA . GLN A 1 270 ? 23.716 8.986 -20.025 1.00 70.81 270 GLN A CA 1
ATOM 2158 C C . GLN A 1 270 ? 22.493 9.936 -19.964 1.00 70.81 270 GLN A C 1
ATOM 2160 O O . GLN A 1 270 ? 21.647 9.936 -20.854 1.00 70.81 270 GLN A O 1
ATOM 2165 N N . CYS A 1 271 ? 22.377 10.737 -18.891 1.00 60.19 271 CYS A N 1
ATOM 2166 C CA . CYS A 1 271 ? 21.379 11.798 -18.672 1.00 60.19 271 CYS A CA 1
ATOM 2167 C C . CYS A 1 271 ? 21.841 13.207 -19.057 1.00 60.19 271 CYS A C 1
ATOM 2169 O O . CYS A 1 271 ? 21.343 14.176 -18.482 1.00 60.19 271 CYS A O 1
ATOM 2171 N N . ILE A 1 272 ? 22.776 13.300 -20.000 1.00 53.53 272 ILE A N 1
ATOM 2172 C CA . ILE A 1 272 ? 23.270 14.553 -20.578 1.00 53.53 272 ILE A CA 1
ATOM 2173 C C . ILE A 1 272 ? 22.605 14.738 -21.940 1.00 53.53 272 ILE A C 1
ATOM 2175 O O . ILE A 1 272 ? 22.606 13.739 -22.691 1.00 53.53 272 ILE A O 1
#

InterPro domains:
  IPR011032 GroES-like superfamily [SSF50129] (6-152)
  IPR013149 Alcohol dehydrogenase-like, C-terminal [PF00107] (198-256)
  IPR036291 NAD(P)-binding domain superfamily [SSF51735] (197-269)
  IPR041694 Oxidoreductase, N-terminal domain [PF16884] (10-128)
  IPR045010 Medium-chain dehydrogenase/reductase [PTHR43205] (7-167)

Radius of gyration: 21.98 Å; chains: 1; bounding box: 52×39×69 Å

Secondary structure (DSSP, 8-state):
-----EEE--EEEE-S---SS---GGGEEEE-S-EEESS--SSSS-EEEEEEEE---TTHHHHTS-GGG-S-TTSPPPPTTSBPEE-S-EEEEEEEESSTT--TT-EEEE-EESBSEEEES-GGGEEE---TTSS--GGGGGTTTSHHHHHHHHHHHHHHHHHTTSS----S-TTHHHHTTTTTTS---SS-SSS-TT-S----TTT-S-HHHHHHHH-TT-BS-EEESS-THHHHHHHHHBPTT--EEE---GGGTT-SSPPPPTTGGG--

pLDDT: mean 76.94, std 19.9, range [24.58, 96.44]

Organism: Prunus armeniaca (NCBI:txid36596)

Sequence (272 aa):
MEQQQLMSNKQVILREYVSGRFPTEADMYVNTSSYISLKVPPQGSTVLVKNLYLSCDPMMRFLIMDNSHHRMTKYVYCTPGSPIYVGMARVAKVLDSSHPEFKQGDLVWGLTRWEEYSFITNPESLIKIRHTDTDVPLSYYTGILGMPGKTAYADSLKYALRRKGNTCSCPQHPEQLGSLWANLQNWLVVMLLEVLEGFDEAFNYKEEHDLDAALKRYFPQGIDVYFEHVGGEMLDAVRVNMREHGPIAVCGMISQYNLPDPQGIKNLMQCI

Foldseek 3Di:
DDDQDKDFKKFKFQAAADALFDDDCVRIDIDRPDIDGLEDDLDAWKWKWFWDFDADDLCLLQLRHDPVPCPDPPDHHHDHVDFRWDFFFTKIATRYTPHPVHDHGWIWTTTAGRMRMGMDRPCVRIDTDPPPVDPDDPLCSNKLVHDPVVVQLVVVVVVVVVCVVPDDDDDDPPPLSSVVISPPRPDPDPPADDPGPPDPDHDPPVPDPDLLVVQCVVQVVADQEEEAAADDPNCLSNVVRHDQPRDYHYPYHSVQSSHNDGDDRPPVVVND